Protein AF-0000000080614659 (afdb_homodimer)

pLDDT: mean 86.21, std 17.47, range [29.34, 98.06]

Foldseek 3Di:
DQVCPVFFKAWAQDQFKIFIDGPPDPDGPDMFGQKAWPVLDGGPVRVVCCVVTPIDRQADPNRGNDVVSVVSVLVVRCVVSVHDSVRPHDHDHPPD/DQVCPVFFKAWAQDQFKIFIDGPPDPDGPDMFGQKAWPVLDGGPVRVVCCVVTPIDRQADPNRGNDVVSVVSVLVVRCVVSVHDSVRPHHHDHPPD

Secondary structure (DSSP, 8-state):
--S--SPPEEEEE-SSEEEEEETT-SS-SEEEES-EETTS-BHHHHHHTTTTS-EE--EETTEE--HHHHHHHHHHHHHHTT--TTS--EE-----/--S--SPPEEEEE-SSEEEEEETT-SS-SEEEES-EETTS-BHHHHHHTTTTS-EE--EETTEE--HHHHHHHHHHHHHHTT--TTS--EE-----

Structure (mmCIF, N/CA/C/O backbone):
data_AF-0000000080614659-model_v1
#
loop_
_entity.id
_entity.type
_entity.pdbx_description
1 polymer Actin
#
loop_
_atom_site.group_PDB
_atom_site.id
_atom_site.type_symbol
_atom_site.label_atom_id
_atom_site.label_alt_id
_atom_site.label_comp_id
_atom_site.label_asym_id
_atom_site.label_entity_id
_atom_site.label_seq_id
_atom_site.pdbx_PDB_ins_code
_atom_site.Cartn_x
_atom_site.Cartn_y
_atom_site.Cartn_z
_atom_site.occupancy
_atom_site.B_iso_or_equiv
_atom_site.auth_seq_id
_atom_site.auth_comp_id
_atom_site.a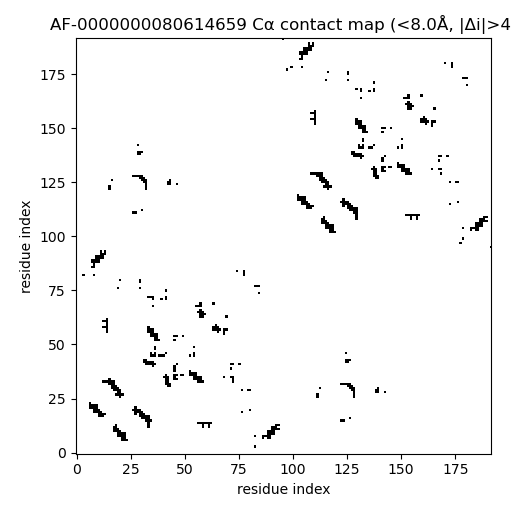uth_asym_id
_atom_site.auth_atom_id
_atom_site.pdbx_PDB_model_num
ATOM 1 N N . MET A 1 1 ? 18.469 -0.367 16.531 1 29.38 1 MET A N 1
ATOM 2 C CA . MET A 1 1 ? 17.578 -0.964 17.516 1 29.38 1 MET A CA 1
ATOM 3 C C . MET A 1 1 ? 16.328 -1.527 16.859 1 29.38 1 MET A C 1
ATOM 5 O O . MET A 1 1 ? 15.578 -0.792 16.203 1 29.38 1 MET A O 1
ATOM 9 N N . SER A 1 2 ? 16.281 -2.721 16.328 1 41.19 2 SER A N 1
ATOM 10 C CA . SER A 1 2 ? 15.336 -3.486 15.516 1 41.19 2 SER A CA 1
ATOM 11 C C . SER A 1 2 ? 13.914 -3.357 16.047 1 41.19 2 SER A C 1
ATOM 13 O O . SER A 1 2 ? 13.656 -3.598 17.219 1 41.19 2 SER A O 1
ATOM 15 N N . THR A 1 3 ? 13.211 -2.383 15.68 1 48.06 3 THR A N 1
ATOM 16 C CA . THR A 1 3 ? 11.883 -2.225 16.266 1 48.06 3 THR A CA 1
ATOM 17 C C . THR A 1 3 ? 11.195 -3.578 16.422 1 48.06 3 THR A C 1
ATOM 19 O O . THR A 1 3 ? 9.984 -3.646 16.625 1 48.06 3 THR A O 1
ATOM 22 N N . ASP A 1 4 ? 11.969 -4.582 16.016 1 51.69 4 ASP A N 1
ATOM 23 C CA . ASP A 1 4 ? 11.516 -5.938 16.312 1 51.69 4 ASP A CA 1
ATOM 24 C C . ASP A 1 4 ? 11.328 -6.125 17.812 1 51.69 4 ASP A C 1
ATOM 26 O O . ASP A 1 4 ? 12.281 -6.449 18.531 1 51.69 4 ASP A O 1
ATOM 30 N N . ASN A 1 5 ? 10.602 -5.328 18.375 1 57.94 5 ASN A N 1
ATOM 31 C CA . ASN A 1 5 ? 10.406 -5.566 19.797 1 57.94 5 ASN A CA 1
ATOM 32 C C . ASN A 1 5 ? 9.953 -7.004 20.078 1 57.94 5 ASN A C 1
ATOM 34 O O . ASN A 1 5 ? 9.383 -7.293 21.125 1 57.94 5 ASN A O 1
ATOM 38 N N . GLY A 1 6 ? 10.25 -7.879 19 1 74.75 6 GLY A N 1
ATOM 39 C CA . GLY A 1 6 ? 9.883 -9.258 19.281 1 74.75 6 GLY A CA 1
ATOM 40 C C . GLY A 1 6 ? 8.453 -9.578 18.891 1 74.75 6 GLY A C 1
ATOM 41 O O . GLY A 1 6 ? 8.016 -10.727 19 1 74.75 6 GLY A O 1
ATOM 42 N N . SER A 1 7 ? 7.695 -8.562 18.469 1 82.88 7 SER A N 1
ATOM 43 C CA . SER A 1 7 ? 6.301 -8.805 18.109 1 82.88 7 SER A CA 1
ATOM 44 C C . SER A 1 7 ? 6.188 -9.562 16.797 1 82.88 7 SER A C 1
ATOM 46 O O . SER A 1 7 ? 6.965 -9.312 15.867 1 82.88 7 SER A O 1
ATOM 48 N N . PRO A 1 8 ? 5.379 -10.578 16.719 1 89.06 8 PRO A N 1
ATOM 49 C CA . PRO A 1 8 ? 5.227 -11.328 15.477 1 89.06 8 PRO A CA 1
ATOM 50 C C . PRO A 1 8 ? 4.723 -10.469 14.32 1 89.06 8 PRO A C 1
ATOM 52 O O . PRO A 1 8 ? 3.986 -9.5 14.539 1 89.06 8 PRO A O 1
ATOM 55 N N . VAL A 1 9 ? 5.18 -10.836 13.141 1 92.06 9 VAL A N 1
ATOM 56 C CA . VAL A 1 9 ? 4.684 -10.195 11.922 1 92.06 9 VAL A CA 1
ATOM 57 C C . VAL A 1 9 ? 3.275 -10.695 11.617 1 92.06 9 VAL A C 1
ATOM 59 O O . VAL A 1 9 ? 3.006 -11.898 11.695 1 92.06 9 VAL A O 1
ATOM 62 N N . VAL A 1 10 ? 2.367 -9.75 11.391 1 93.88 10 VAL A N 1
ATOM 63 C CA . VAL A 1 10 ? 1.002 -10.062 10.984 1 93.88 10 VAL A CA 1
ATOM 64 C C . VAL A 1 10 ? 0.781 -9.633 9.539 1 93.88 10 VAL A C 1
ATOM 66 O O . VAL A 1 10 ? 1.133 -8.516 9.156 1 93.88 10 VAL A O 1
ATOM 69 N N . ILE A 1 11 ? 0.251 -10.609 8.727 1 95 11 ILE A N 1
ATOM 70 C CA . ILE A 1 11 ? 0.015 -10.344 7.312 1 95 11 ILE A CA 1
ATOM 71 C C . ILE A 1 11 ? -1.452 -10.594 6.977 1 95 11 ILE A C 1
ATOM 73 O O . ILE A 1 11 ? -1.97 -11.688 7.215 1 95 11 ILE A O 1
ATOM 77 N N . ASP A 1 12 ? -2.137 -9.516 6.527 1 94.75 12 ASP A N 1
ATOM 78 C CA . ASP A 1 12 ? -3.457 -9.656 5.922 1 94.75 12 ASP A CA 1
ATOM 79 C C . ASP A 1 12 ? -3.352 -9.867 4.414 1 94.75 12 ASP A C 1
ATOM 81 O O . ASP A 1 12 ? -2.971 -8.961 3.68 1 94.75 12 ASP A O 1
ATOM 85 N N . ASN A 1 13 ? -3.729 -11.062 3.984 1 95.94 13 ASN A N 1
ATOM 86 C CA . ASN A 1 13 ? -3.609 -11.445 2.582 1 95.94 13 ASN A CA 1
ATOM 87 C C . ASN A 1 13 ? -4.914 -11.211 1.824 1 95.94 13 ASN A C 1
ATOM 89 O O . ASN A 1 13 ? -5.664 -12.148 1.563 1 95.94 13 ASN A O 1
ATOM 93 N N . GLY A 1 14 ? -5.113 -10.023 1.395 1 95.25 14 GLY A N 1
ATOM 94 C CA . GLY A 1 14 ? -6.312 -9.688 0.64 1 95.25 14 GLY A CA 1
ATOM 95 C C . GLY A 1 14 ? -6.152 -9.906 -0.854 1 95.25 14 GLY A C 1
ATOM 96 O O . GLY A 1 14 ? -5.047 -9.805 -1.387 1 95.25 14 GLY A O 1
ATOM 97 N N . THR A 1 15 ? -7.262 -10.094 -1.466 1 96 15 THR A N 1
ATOM 98 C CA . THR A 1 15 ? -7.266 -10.289 -2.912 1 96 15 THR A CA 1
ATOM 99 C C . THR A 1 15 ? -6.68 -9.07 -3.621 1 96 15 THR A C 1
ATOM 101 O O . THR A 1 15 ? -5.93 -9.211 -4.59 1 96 15 THR A O 1
ATOM 104 N N . SER A 1 16 ? -6.953 -7.848 -3.117 1 95.31 16 SER A N 1
ATOM 105 C CA . SER A 1 16 ? -6.52 -6.637 -3.803 1 95.31 16 SER A CA 1
ATOM 106 C C . SER A 1 16 ? -5.258 -6.062 -3.164 1 95.31 16 SER A C 1
ATOM 108 O O . SER A 1 16 ? -4.422 -5.473 -3.852 1 95.31 16 SER A O 1
ATOM 110 N N . THR A 1 17 ? -5.184 -6.238 -1.827 1 96.31 17 THR A N 1
ATOM 111 C CA . THR A 1 17 ? -4.109 -5.555 -1.11 1 96.31 17 THR A CA 1
ATOM 112 C C . THR A 1 17 ? -3.518 -6.461 -0.034 1 96.31 17 THR A C 1
ATOM 114 O O . THR A 1 17 ? -4.234 -7.25 0.582 1 96.31 17 THR A O 1
ATOM 117 N N . ILE A 1 18 ? -2.252 -6.289 0.119 1 96.81 18 ILE A N 1
ATOM 118 C CA . ILE A 1 18 ? -1.54 -6.875 1.249 1 96.81 18 ILE A CA 1
ATOM 119 C C . ILE A 1 18 ? -1.289 -5.809 2.311 1 96.81 18 ILE A C 1
ATOM 121 O O . ILE A 1 18 ? -0.879 -4.688 1.991 1 96.81 18 ILE A O 1
ATOM 125 N N . LYS A 1 19 ? -1.648 -6.102 3.535 1 96.25 19 LYS A N 1
ATOM 126 C CA . LYS A 1 19 ? -1.278 -5.285 4.691 1 96.25 19 LYS A CA 1
ATOM 127 C C . LYS A 1 19 ? -0.407 -6.074 5.664 1 96.25 19 LYS A C 1
ATOM 129 O O . LYS A 1 19 ? -0.692 -7.238 5.957 1 96.25 19 LYS A O 1
ATOM 134 N N . ALA A 1 20 ? 0.667 -5.406 6.055 1 95.94 20 ALA A N 1
ATOM 135 C CA . ALA A 1 20 ? 1.553 -6.141 6.953 1 95.94 20 ALA A CA 1
ATOM 136 C C . ALA A 1 20 ? 2.188 -5.207 7.98 1 95.94 20 ALA A C 1
ATOM 138 O O . ALA A 1 20 ? 2.381 -4.02 7.711 1 95.94 20 ALA A O 1
ATOM 139 N N . GLY A 1 21 ? 2.463 -5.766 9.117 1 94.31 21 GLY A N 1
ATOM 140 C CA . GLY A 1 21 ? 3.131 -5.086 10.219 1 94.31 21 GLY A CA 1
ATOM 141 C C . GLY A 1 21 ? 3.371 -5.984 11.422 1 94.31 21 GLY A C 1
ATOM 142 O O . GLY A 1 21 ? 3.428 -7.207 11.281 1 94.31 21 GLY A O 1
ATOM 143 N N . PHE A 1 22 ? 3.615 -5.332 12.484 1 89.88 22 PHE A N 1
ATOM 144 C CA . PHE A 1 22 ? 3.861 -6.074 13.711 1 89.88 22 PHE A CA 1
ATOM 145 C C . PHE A 1 22 ? 2.627 -6.066 14.609 1 89.88 22 PHE A C 1
ATOM 147 O O . PHE A 1 22 ? 1.92 -5.059 14.688 1 89.88 22 PHE A O 1
ATOM 154 N N . ALA A 1 23 ? 2.428 -7.156 15.305 1 88.81 23 ALA A N 1
ATOM 155 C CA . ALA A 1 23 ? 1.3 -7.262 16.219 1 88.81 23 ALA A CA 1
ATOM 156 C C . ALA A 1 23 ? 1.32 -6.129 17.25 1 88.81 23 ALA A C 1
ATOM 158 O O . ALA A 1 23 ? 2.383 -5.762 17.75 1 88.81 23 ALA A O 1
ATOM 159 N N . GLY A 1 24 ? 0.136 -5.559 17.516 1 85.88 24 GLY A N 1
ATOM 160 C CA . GLY A 1 24 ? 0.035 -4.52 18.516 1 85.88 24 GLY A CA 1
ATOM 161 C C . GLY A 1 24 ? 0.009 -3.121 17.938 1 85.88 24 GLY A C 1
ATOM 162 O O . GLY A 1 24 ? -0.25 -2.148 18.656 1 85.88 24 GLY A O 1
ATOM 163 N N . ASN A 1 25 ? 0.344 -3.008 16.625 1 82.5 25 ASN A N 1
ATOM 164 C CA . ASN A 1 25 ? 0.294 -1.719 15.945 1 82.5 25 ASN A CA 1
ATOM 165 C C . ASN A 1 25 ? -0.998 -1.553 15.156 1 82.5 25 ASN A C 1
ATOM 167 O O . ASN A 1 25 ? -1.433 -2.48 14.469 1 82.5 25 ASN A O 1
ATOM 171 N N . ASP A 1 26 ? -1.589 -0.401 15.297 1 79.62 26 ASP A N 1
ATOM 172 C CA . ASP A 1 26 ? -2.885 -0.162 14.672 1 79.62 26 ASP A CA 1
ATOM 173 C C . ASP A 1 26 ? -2.725 0.206 13.195 1 79.62 26 ASP A C 1
ATOM 175 O O . ASP A 1 26 ? -3.658 0.05 12.406 1 79.62 26 ASP A O 1
ATOM 179 N N . PHE A 1 27 ? -1.593 0.689 12.859 1 87.5 27 PHE A N 1
ATOM 180 C CA . PHE A 1 27 ? -1.374 1.134 11.484 1 87.5 27 PHE A CA 1
ATOM 181 C C . PHE A 1 27 ? -0.35 0.247 10.781 1 87.5 27 PHE A C 1
ATOM 183 O O . PHE A 1 27 ? 0.804 0.166 11.211 1 87.5 27 PHE A O 1
ATOM 190 N N . PRO A 1 28 ? -0.833 -0.381 9.742 1 93.25 28 PRO A N 1
ATOM 191 C CA . PRO A 1 28 ? 0.156 -1.183 9.016 1 93.25 28 PRO A CA 1
ATOM 192 C C . PRO A 1 28 ? 1.188 -0.326 8.289 1 93.25 28 PRO A C 1
ATOM 194 O O . PRO A 1 28 ? 0.828 0.48 7.422 1 93.25 28 PRO A O 1
ATOM 197 N N . PRO A 1 29 ? 2.479 -0.517 8.586 1 94.88 29 PRO A N 1
ATOM 198 C CA . PRO A 1 29 ? 3.502 0.289 7.918 1 94.88 29 PRO A CA 1
ATOM 199 C C . PRO A 1 29 ? 3.727 -0.13 6.465 1 94.88 29 PRO A C 1
ATOM 201 O O . PRO A 1 29 ? 4.316 0.622 5.688 1 94.88 29 PRO A O 1
ATOM 204 N N . LEU A 1 30 ? 3.312 -1.32 6.141 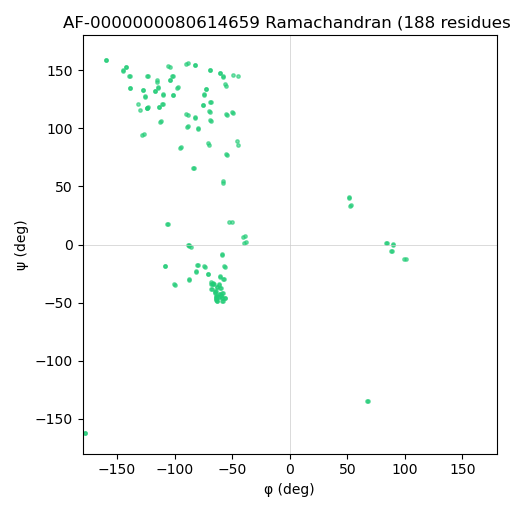1 96.56 30 LEU A N 1
ATOM 205 C CA . LEU A 1 30 ? 3.512 -1.824 4.785 1 96.56 30 LEU A CA 1
ATOM 206 C C . LEU A 1 30 ? 2.186 -2.246 4.16 1 96.56 30 LEU A C 1
ATOM 208 O O . LEU A 1 30 ? 1.515 -3.146 4.668 1 96.56 30 LEU A O 1
ATOM 212 N N . VAL A 1 31 ? 1.788 -1.611 3.113 1 97.88 31 VAL A N 1
ATOM 213 C CA . VAL A 1 31 ? 0.596 -1.917 2.332 1 97.88 31 VAL A CA 1
ATOM 214 C C . VAL A 1 31 ? 0.909 -1.797 0.842 1 97.88 31 VAL A C 1
ATOM 216 O O . VAL A 1 31 ? 1.604 -0.868 0.421 1 97.88 31 VAL A O 1
ATOM 219 N N . PHE A 1 32 ? 0.491 -2.74 0.083 1 98 32 PHE A N 1
ATOM 220 C CA . PHE A 1 32 ? 0.73 -2.686 -1.354 1 98 32 PHE A CA 1
ATOM 221 C C . PHE A 1 32 ? -0.237 -3.6 -2.1 1 98 32 PHE A C 1
ATOM 223 O O . PHE A 1 32 ? -0.84 -4.492 -1.501 1 98 32 PHE A O 1
ATOM 230 N N . PRO A 1 33 ? -0.477 -3.373 -3.398 1 97.69 33 PRO A 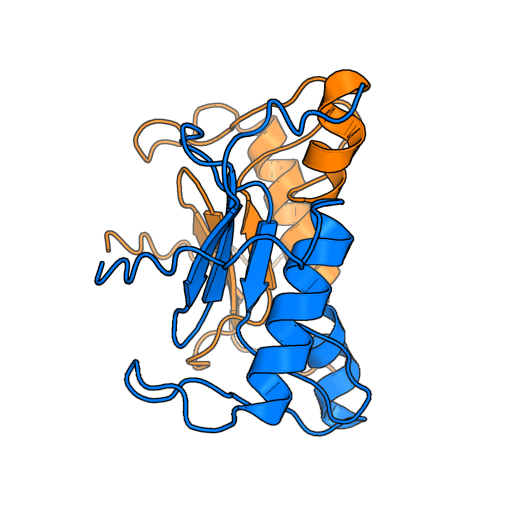N 1
ATOM 231 C CA . PRO A 1 33 ? -1.339 -4.262 -4.184 1 97.69 33 PRO A CA 1
ATOM 232 C C . PRO A 1 33 ? -0.85 -5.707 -4.184 1 97.69 33 PRO A C 1
ATOM 234 O O . PRO A 1 33 ? 0.357 -5.957 -4.258 1 97.69 33 PRO A O 1
ATOM 237 N N . SER A 1 34 ? -1.804 -6.645 -4.18 1 97.44 34 SER A N 1
ATOM 238 C CA . SER A 1 34 ? -1.499 -8.07 -4.113 1 97.44 34 SER A CA 1
ATOM 239 C C . SER A 1 34 ? -1.175 -8.633 -5.492 1 97.44 34 SER A C 1
ATOM 241 O O . SER A 1 34 ? -1.953 -9.406 -6.051 1 97.44 34 SER A O 1
ATOM 243 N N . ASN A 1 35 ? -0.083 -8.203 -6.074 1 97.56 35 ASN A N 1
ATOM 244 C CA . ASN A 1 35 ? 0.325 -8.695 -7.387 1 97.56 35 ASN A CA 1
ATOM 245 C C . ASN A 1 35 ? 1.84 -8.859 -7.48 1 97.56 35 ASN A C 1
ATOM 247 O O . ASN A 1 35 ? 2.58 -8.273 -6.688 1 97.56 35 ASN A O 1
ATOM 251 N N . VAL A 1 36 ? 2.172 -9.766 -8.344 1 98.06 36 VAL A N 1
ATOM 252 C CA . VAL A 1 36 ? 3.58 -10.047 -8.602 1 98.06 36 VAL A CA 1
ATOM 253 C C . VAL A 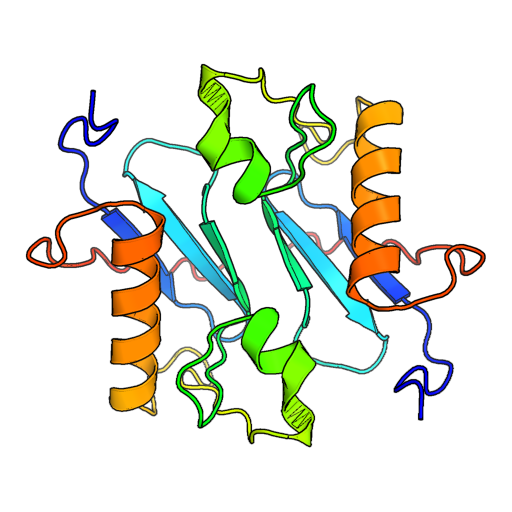1 36 ? 3.857 -9.977 -10.102 1 98.06 36 VAL A C 1
ATOM 255 O O . VAL A 1 36 ? 3.082 -10.5 -10.906 1 98.06 36 VAL A O 1
ATOM 258 N N . GLY A 1 37 ? 4.949 -9.266 -10.438 1 97.19 37 GLY A N 1
ATOM 259 C CA . GLY A 1 37 ? 5.426 -9.312 -11.812 1 97.19 37 GLY A CA 1
ATOM 260 C C . GLY A 1 37 ? 6.281 -10.531 -12.102 1 97.19 37 GLY A C 1
ATOM 261 O O . GLY A 1 37 ? 6.914 -11.078 -11.203 1 97.19 37 GLY A O 1
ATOM 262 N N . GLU A 1 38 ? 6.297 -10.914 -13.367 1 95 38 GLU A N 1
ATOM 263 C CA . GLU A 1 38 ? 7.102 -12.062 -13.789 1 95 38 GLU A CA 1
ATOM 264 C C . GLU A 1 38 ? 8.57 -11.875 -13.414 1 95 38 GLU A C 1
ATOM 266 O O . GLU A 1 38 ? 9.32 -12.844 -13.305 1 95 38 GLU A O 1
ATOM 271 N N . SER A 1 39 ? 9 -10.633 -13.156 1 93.19 39 SER A N 1
ATOM 272 C CA . SER A 1 39 ? 10.367 -10.305 -12.773 1 93.19 39 SER A CA 1
ATOM 273 C C . SER A 1 39 ? 10.57 -10.453 -11.273 1 93.19 39 SER A C 1
ATOM 275 O O . SER A 1 39 ? 11.695 -10.328 -10.781 1 93.19 39 SER A O 1
ATOM 277 N N . GLY A 1 40 ? 9.531 -10.781 -10.609 1 96.44 40 GLY A N 1
ATOM 278 C CA . GLY A 1 40 ? 9.625 -10.883 -9.156 1 96.44 40 GLY A CA 1
ATOM 279 C C . GLY A 1 40 ? 9.32 -9.578 -8.445 1 96.44 40 GLY A C 1
ATOM 280 O O . GLY A 1 40 ? 9.391 -9.508 -7.219 1 96.44 40 GLY A O 1
ATOM 281 N N . LEU A 1 41 ? 9.031 -8.57 -9.195 1 96.81 41 LEU A N 1
ATOM 282 C CA . LEU A 1 41 ? 8.625 -7.305 -8.594 1 96.81 41 LEU A CA 1
ATOM 283 C C . LEU A 1 41 ? 7.246 -7.434 -7.941 1 96.81 41 LEU A C 1
ATOM 285 O O . LEU A 1 41 ? 6.422 -8.242 -8.375 1 96.81 41 LEU A O 1
ATOM 289 N N . VAL A 1 42 ? 7.039 -6.664 -6.91 1 97.94 42 VAL A N 1
ATOM 290 C CA . VAL A 1 42 ? 5.809 -6.793 -6.137 1 97.94 42 VAL A CA 1
ATOM 291 C C . VAL A 1 42 ? 5.078 -5.453 -6.09 1 97.94 42 VAL A C 1
ATOM 293 O O . VAL A 1 42 ? 5.711 -4.395 -6.082 1 97.94 42 VAL A O 1
ATOM 296 N N . GLY A 1 43 ? 3.699 -5.512 -6.102 1 96.81 43 GLY A N 1
ATOM 297 C CA . GLY A 1 43 ? 2.883 -4.34 -5.816 1 96.81 43 GLY A CA 1
ATOM 298 C C . GLY A 1 43 ? 2.986 -3.268 -6.887 1 96.81 43 GLY A C 1
ATOM 299 O O . GLY A 1 43 ? 2.891 -3.561 -8.078 1 96.81 43 GLY A O 1
ATOM 300 N N . SER A 1 44 ? 3.141 -2.014 -6.461 1 95.38 44 SER A N 1
ATOM 301 C CA . SER A 1 44 ? 3.105 -0.867 -7.363 1 95.38 44 SER A CA 1
ATOM 302 C C . SER A 1 44 ? 4.285 -0.887 -8.328 1 95.38 44 SER A C 1
ATOM 304 O O . SER A 1 44 ? 4.168 -0.441 -9.469 1 95.38 44 SER A O 1
ATOM 306 N N . LYS A 1 45 ? 5.402 -1.374 -7.863 1 94.12 45 LYS A N 1
ATOM 307 C CA . LYS A 1 45 ? 6.57 -1.487 -8.727 1 94.12 45 LYS A CA 1
ATOM 308 C C . LYS A 1 45 ? 6.312 -2.459 -9.875 1 94.12 45 LYS A C 1
ATOM 310 O O . LYS A 1 45 ? 6.668 -2.18 -11.023 1 94.12 45 LYS A O 1
ATOM 315 N N . ALA A 1 46 ? 5.711 -3.57 -9.539 1 95.75 46 ALA A N 1
ATOM 316 C CA . ALA A 1 46 ? 5.344 -4.535 -10.57 1 95.75 46 ALA A CA 1
ATOM 317 C C . ALA A 1 46 ? 4.355 -3.934 -11.57 1 95.75 46 ALA A C 1
ATOM 319 O O . ALA A 1 46 ? 4.52 -4.078 -12.781 1 95.75 46 ALA A O 1
ATOM 320 N N . PHE A 1 47 ? 3.381 -3.258 -11.031 1 91.19 47 PHE A N 1
ATOM 321 C CA . PHE A 1 47 ? 2.344 -2.65 -11.859 1 91.19 47 PHE A CA 1
ATOM 322 C C . PHE A 1 47 ? 2.951 -1.656 -12.844 1 91.19 47 PHE A C 1
ATOM 324 O O . PHE A 1 47 ? 2.539 -1.593 -14 1 91.19 47 PHE A O 1
ATOM 331 N N . LYS A 1 48 ? 3.846 -0.866 -12.352 1 90.81 48 LYS A N 1
ATOM 332 C CA . LYS A 1 48 ? 4.484 0.142 -13.195 1 90.81 48 LYS A CA 1
ATOM 333 C C . LYS A 1 48 ? 5.16 -0.5 -14.406 1 90.81 48 LYS A C 1
ATOM 335 O O . LYS A 1 48 ? 5.25 0.111 -15.469 1 90.81 48 LYS A O 1
ATOM 340 N N . LYS A 1 49 ? 5.578 -1.673 -14.242 1 93.44 49 LYS A N 1
ATOM 341 C CA . LYS A 1 49 ? 6.277 -2.379 -15.312 1 93.44 49 LYS A CA 1
ATOM 342 C C . LYS A 1 49 ? 5.391 -3.455 -15.93 1 93.44 49 LYS A C 1
ATOM 344 O O . LYS A 1 49 ? 5.883 -4.363 -16.609 1 93.44 49 LYS A O 1
ATOM 349 N N . ARG A 1 50 ? 4.133 -3.307 -15.68 1 90.06 50 ARG A N 1
ATOM 350 C CA . ARG A 1 50 ? 3.209 -4.398 -15.977 1 90.06 50 ARG A CA 1
ATOM 351 C C . ARG A 1 50 ? 3.199 -4.719 -17.469 1 90.06 50 ARG A C 1
ATOM 353 O O . ARG A 1 50 ? 2.982 -5.867 -17.859 1 90.06 50 ARG A O 1
ATOM 360 N N . PHE A 1 51 ? 3.355 -3.762 -18.281 1 90.88 51 PHE A N 1
ATOM 361 C CA . PHE A 1 51 ? 3.32 -3.99 -19.719 1 90.88 51 PHE A CA 1
ATOM 362 C C . PHE A 1 51 ? 4.566 -4.734 -20.188 1 90.88 51 PHE A C 1
ATOM 364 O O . PHE A 1 51 ? 4.566 -5.355 -21.25 1 90.88 51 PHE A O 1
ATOM 371 N N . GLN A 1 52 ? 5.566 -4.492 -19.328 1 94.44 52 GLN A N 1
ATOM 372 C CA . GLN A 1 52 ? 6.816 -5.168 -19.672 1 94.44 52 GLN A CA 1
ATOM 373 C C . GLN A 1 52 ? 6.855 -6.574 -19.078 1 94.44 52 GLN A C 1
ATOM 375 O O . GLN A 1 52 ? 7.484 -7.473 -19.641 1 94.44 52 GLN A O 1
ATOM 380 N N . VAL A 1 53 ? 6.164 -6.562 -18.016 1 86.56 53 VAL A N 1
ATOM 381 C CA . VAL A 1 53 ? 6.172 -7.824 -17.281 1 86.56 53 VAL A CA 1
ATOM 382 C C . VAL A 1 53 ? 4.742 -8.219 -16.906 1 86.56 53 VAL A C 1
ATOM 384 O O . VAL A 1 53 ? 3.916 -7.355 -16.594 1 86.56 53 VAL A O 1
ATOM 387 N N . GLY A 1 54 ? 4.289 -9.32 -17.328 1 92.94 54 GLY A N 1
ATOM 388 C CA . GLY A 1 54 ? 2.99 -9.836 -16.938 1 92.94 54 GLY A CA 1
ATOM 389 C C . GLY A 1 54 ? 2.771 -9.812 -15.43 1 92.94 54 GLY A C 1
ATOM 390 O O . GLY A 1 54 ? 3.732 -9.812 -14.664 1 92.94 54 GLY A O 1
ATOM 391 N N . LEU A 1 55 ? 1.494 -9.57 -15.055 1 94.94 55 LEU A N 1
ATOM 392 C CA . LEU A 1 55 ? 1.16 -9.594 -13.633 1 94.94 55 LEU A CA 1
ATOM 393 C C . LEU A 1 55 ? 0.429 -10.883 -13.273 1 94.94 55 LEU A C 1
ATOM 395 O O . LEU A 1 55 ? -0.402 -11.375 -14.039 1 94.94 55 LEU A O 1
ATOM 399 N N . THR A 1 56 ? 0.792 -11.344 -12.102 1 96.38 56 THR A N 1
ATOM 400 C CA . THR A 1 56 ? 0.052 -12.445 -11.5 1 96.38 56 THR A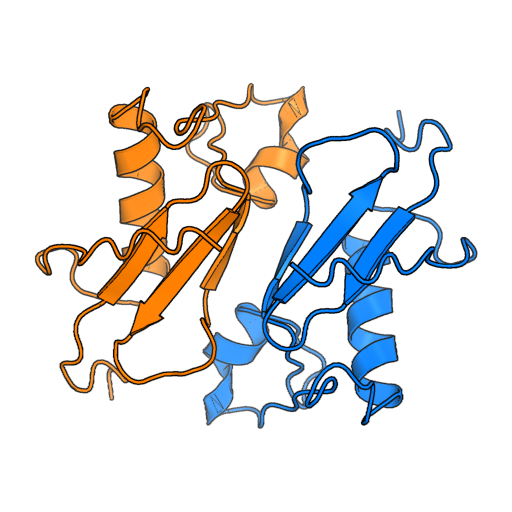 CA 1
ATOM 401 C C . THR A 1 56 ? -0.638 -11.992 -10.211 1 96.38 56 THR A C 1
ATOM 403 O O . THR A 1 56 ? -0.071 -11.219 -9.438 1 96.38 56 THR A O 1
ATOM 406 N N . HIS A 1 57 ? -1.855 -12.445 -9.984 1 96.88 57 HIS A N 1
ATOM 407 C CA . HIS A 1 57 ? -2.621 -12.242 -8.758 1 96.88 57 HIS A CA 1
ATOM 408 C C . HIS A 1 57 ? -2.797 -13.555 -8 1 96.88 57 HIS A C 1
ATOM 410 O O . HIS A 1 57 ? -3.621 -14.391 -8.375 1 96.88 57 HIS A O 1
ATOM 416 N N . PRO A 1 58 ? -2.094 -13.656 -6.969 1 97.5 58 PRO A N 1
ATOM 417 C CA . PRO A 1 58 ? -2.006 -14.984 -6.359 1 97.5 58 PRO A CA 1
ATOM 418 C C . PRO A 1 58 ? -3.221 -15.32 -5.5 1 97.5 58 PRO A C 1
ATOM 420 O O . PRO A 1 58 ? -3.391 -16.469 -5.09 1 97.5 58 PRO A O 1
ATOM 423 N N . ILE A 1 59 ? -4.035 -14.352 -5.074 1 96.75 59 ILE A N 1
ATOM 424 C CA . ILE A 1 59 ? -5.227 -14.555 -4.258 1 96.75 59 ILE A CA 1
ATOM 425 C C . ILE A 1 59 ? -6.477 -14.266 -5.086 1 96.75 59 ILE A C 1
ATOM 427 O O . ILE A 1 59 ? -6.605 -13.188 -5.672 1 96.75 59 ILE A O 1
ATOM 431 N N . LYS A 1 60 ? -7.281 -15.141 -5.23 1 95 60 LYS A N 1
ATOM 432 C CA . LYS A 1 60 ? -8.555 -15.023 -5.938 1 95 60 LYS A CA 1
ATOM 433 C C . LYS A 1 60 ? -9.719 -15.461 -5.059 1 95 60 LYS A C 1
ATOM 435 O O . LYS A 1 60 ? -9.68 -16.547 -4.465 1 95 60 LYS A O 1
ATOM 440 N N . ASN A 1 61 ? -10.656 -14.578 -4.988 1 93.88 61 ASN A N 1
ATOM 441 C CA . ASN A 1 61 ? -11.836 -14.859 -4.168 1 93.88 61 ASN A CA 1
ATOM 442 C C . ASN A 1 61 ? -11.445 -15.25 -2.746 1 93.88 61 ASN A C 1
ATOM 444 O O . ASN A 1 61 ? -11.984 -16.203 -2.186 1 93.88 61 ASN A O 1
ATOM 448 N N . GLY A 1 62 ? -10.352 -14.641 -2.258 1 92.88 62 GLY A N 1
ATOM 449 C CA . GLY A 1 62 ? -9.914 -14.836 -0.882 1 92.88 62 GLY A CA 1
ATOM 450 C C . GLY A 1 62 ? -9.078 -16.078 -0.69 1 92.88 62 GLY A C 1
ATOM 451 O O . GLY A 1 62 ? -8.672 -16.406 0.431 1 92.88 62 GLY A O 1
ATOM 452 N N . ILE A 1 63 ? -8.828 -16.797 -1.771 1 94.94 63 ILE A N 1
ATOM 453 C CA . ILE A 1 63 ? -8.078 -18.047 -1.675 1 94.94 63 ILE A CA 1
ATOM 454 C C . ILE A 1 63 ? -6.75 -17.906 -2.408 1 94.94 63 ILE A C 1
ATOM 456 O O . ILE A 1 63 ? -6.699 -17.375 -3.523 1 94.94 63 ILE A O 1
ATOM 460 N N . ILE A 1 64 ? -5.633 -18.406 -1.729 1 95.88 64 ILE A N 1
ATOM 461 C CA . ILE A 1 64 ? -4.324 -18.406 -2.373 1 95.88 64 ILE A CA 1
ATOM 462 C C . ILE A 1 64 ? -4.305 -19.438 -3.494 1 95.88 64 ILE A C 1
ATOM 464 O O . ILE A 1 64 ? -4.422 -20.641 -3.242 1 95.88 64 ILE A O 1
ATOM 468 N N . SER A 1 65 ? -4.164 -19 -4.723 1 96.88 65 SER A N 1
ATOM 469 C CA . SER A 1 65 ? -4.215 -19.906 -5.863 1 96.88 65 SER A CA 1
ATOM 470 C C . SER A 1 65 ? -2.834 -20.094 -6.48 1 96.88 65 SER A C 1
ATOM 472 O O . SER A 1 65 ? -2.623 -21.016 -7.273 1 96.88 65 SER A O 1
ATOM 474 N N . ASP A 1 66 ? -1.829 -19.234 -6.246 1 97.19 66 ASP A N 1
ATOM 475 C CA . ASP A 1 66 ? -0.457 -19.312 -6.738 1 97.19 66 ASP A CA 1
ATOM 476 C C . ASP A 1 66 ? 0.544 -19.188 -5.594 1 97.19 66 ASP A C 1
ATOM 478 O O . ASP A 1 66 ? 0.962 -18.094 -5.238 1 97.19 66 ASP A O 1
ATOM 482 N N . TRP A 1 67 ? 0.967 -20.266 -5.09 1 96.94 67 TRP A N 1
ATOM 483 C CA . TRP A 1 67 ? 1.815 -20.328 -3.906 1 96.94 67 TRP A CA 1
ATOM 484 C C . TRP A 1 67 ? 3.197 -19.766 -4.191 1 96.94 67 TRP A C 1
ATOM 486 O O . TRP A 1 67 ? 3.824 -19.156 -3.312 1 96.94 67 TRP A O 1
ATOM 496 N N . ASN A 1 68 ? 3.666 -19.938 -5.445 1 96.69 68 ASN A N 1
ATOM 497 C CA . ASN A 1 68 ? 4.961 -19.375 -5.793 1 96.69 68 ASN A CA 1
ATOM 498 C C . ASN A 1 68 ? 4.945 -17.844 -5.695 1 96.69 68 ASN A C 1
ATOM 500 O O . ASN A 1 68 ? 5.848 -17.25 -5.105 1 96.69 68 ASN A O 1
ATOM 504 N N . SER A 1 69 ? 3.941 -17.281 -6.281 1 97.62 69 SER A N 1
ATOM 505 C CA . SER A 1 69 ? 3.807 -15.836 -6.211 1 97.62 69 SER A CA 1
ATOM 506 C C . SER A 1 69 ? 3.611 -15.367 -4.77 1 97.62 69 SER A C 1
ATOM 508 O O . SER A 1 69 ? 4.109 -14.305 -4.383 1 97.62 69 SER A O 1
ATOM 510 N N . MET A 1 70 ? 2.877 -16.156 -3.984 1 97.19 70 MET A N 1
ATOM 511 C CA . MET A 1 70 ? 2.689 -15.789 -2.584 1 97.19 70 MET A CA 1
ATOM 512 C C . MET A 1 70 ? 4.016 -15.82 -1.831 1 97.19 70 MET A C 1
ATOM 514 O O . MET A 1 70 ? 4.258 -14.977 -0.962 1 97.19 70 MET A O 1
ATOM 518 N N . GLU A 1 71 ? 4.824 -16.797 -2.123 1 96.38 71 GLU A N 1
ATOM 519 C CA . GLU A 1 71 ? 6.145 -16.859 -1.497 1 96.38 71 GLU A CA 1
ATOM 520 C C . GLU A 1 71 ? 6.945 -15.586 -1.792 1 96.38 71 GLU A C 1
ATOM 522 O O . GLU A 1 71 ? 7.609 -15.047 -0.905 1 96.38 71 GLU A O 1
ATOM 527 N N . ILE A 1 72 ? 6.902 -15.078 -2.996 1 97.25 72 ILE A N 1
ATOM 528 C CA . ILE A 1 72 ? 7.578 -13.844 -3.387 1 97.25 72 ILE A CA 1
ATOM 529 C C . ILE A 1 72 ? 7.027 -12.672 -2.574 1 97.25 72 ILE A C 1
ATOM 531 O O . ILE A 1 72 ? 7.789 -11.852 -2.066 1 97.25 72 ILE A O 1
ATOM 535 N N . ILE A 1 73 ? 5.723 -12.609 -2.393 1 97.38 73 ILE A N 1
ATOM 536 C CA . ILE A 1 73 ? 5.078 -11.547 -1.627 1 97.38 73 ILE A CA 1
ATOM 537 C C . ILE A 1 73 ? 5.52 -11.617 -0.167 1 97.38 73 ILE A C 1
ATOM 539 O O . ILE A 1 73 ? 5.887 -10.602 0.428 1 97.38 73 ILE A O 1
ATOM 543 N N . TRP A 1 74 ? 5.516 -12.844 0.392 1 96.56 74 TRP A N 1
ATOM 544 C CA . TRP A 1 74 ? 5.914 -12.992 1.788 1 96.56 74 TRP A CA 1
ATOM 545 C C . TRP A 1 74 ? 7.383 -12.617 1.975 1 96.56 74 TRP A C 1
ATOM 547 O O . TRP A 1 74 ? 7.742 -11.961 2.953 1 96.56 74 TRP A O 1
ATOM 557 N N . ASP A 1 75 ? 8.227 -13.023 1.081 1 95.81 75 ASP A N 1
ATOM 558 C CA . ASP A 1 75 ? 9.633 -12.625 1.141 1 95.81 75 ASP A CA 1
ATOM 559 C C . ASP A 1 75 ? 9.781 -11.109 1.118 1 95.81 75 ASP A C 1
ATOM 561 O O . ASP A 1 75 ? 10.578 -10.547 1.867 1 95.81 75 ASP A O 1
ATOM 565 N N . HIS A 1 76 ? 9.078 -10.461 0.239 1 96.69 76 HIS A N 1
ATOM 566 C CA . HIS A 1 76 ? 9.078 -9 0.154 1 96.69 76 HIS A CA 1
ATOM 567 C C . HIS A 1 76 ? 8.672 -8.367 1.481 1 96.69 76 HIS A C 1
ATOM 569 O O . HIS A 1 76 ? 9.312 -7.43 1.95 1 96.69 76 HIS A O 1
ATOM 575 N N . VAL A 1 77 ? 7.582 -8.891 2.125 1 96.19 77 VAL A N 1
ATOM 576 C CA . VAL A 1 77 ? 7.09 -8.383 3.4 1 96.19 77 VAL A CA 1
ATOM 577 C C . VAL A 1 77 ? 8.188 -8.477 4.453 1 96.19 77 VAL A C 1
ATOM 579 O O . VAL A 1 77 ? 8.508 -7.488 5.121 1 96.19 77 VAL A O 1
ATOM 582 N N . PHE A 1 78 ? 8.789 -9.594 4.527 1 94.19 78 PHE A N 1
ATOM 583 C CA . PHE A 1 78 ? 9.797 -9.805 5.559 1 94.19 78 PHE A CA 1
ATOM 584 C C . PHE A 1 78 ? 11.023 -8.938 5.301 1 94.19 78 PHE A C 1
ATOM 586 O O . PHE A 1 78 ? 11.625 -8.406 6.238 1 94.19 78 PHE A O 1
ATOM 593 N N . THR A 1 79 ? 11.383 -8.805 4.059 1 93.56 79 THR A N 1
ATOM 594 C CA . THR A 1 79 ? 12.516 -7.961 3.697 1 93.56 79 THR A CA 1
ATOM 595 C C . THR A 1 79 ? 12.234 -6.504 4.047 1 93.56 79 THR A C 1
ATOM 597 O O . THR A 1 79 ? 13.039 -5.859 4.727 1 93.56 79 THR A O 1
ATOM 600 N N . GLU A 1 80 ? 11.086 -6 3.682 1 93.88 80 GLU A N 1
ATOM 601 C CA . GLU A 1 80 ? 10.742 -4.598 3.881 1 93.88 80 GLU A CA 1
ATOM 602 C C . GLU A 1 80 ? 10.594 -4.27 5.363 1 93.88 80 GLU A C 1
ATOM 604 O O . GLU A 1 80 ? 10.914 -3.156 5.793 1 93.88 80 GLU A O 1
ATOM 609 N N . LEU A 1 81 ? 10.109 -5.211 6.148 1 91.75 81 LEU A N 1
ATOM 610 C CA . LEU A 1 81 ? 9.914 -4.992 7.578 1 91.75 81 LEU A CA 1
ATOM 611 C C . LEU A 1 81 ? 11.18 -5.34 8.359 1 91.75 81 LEU A C 1
ATOM 613 O O . LEU A 1 81 ? 11.219 -5.191 9.578 1 91.75 81 LEU A O 1
ATOM 617 N N . ASN A 1 82 ? 12.203 -5.781 7.598 1 90.5 82 ASN A N 1
ATOM 618 C CA . ASN A 1 82 ? 13.445 -6.234 8.227 1 90.5 82 ASN A CA 1
ATOM 619 C C . ASN A 1 82 ? 13.172 -7.262 9.32 1 90.5 82 ASN A C 1
ATOM 621 O O . ASN A 1 82 ? 13.688 -7.137 10.43 1 90.5 82 ASN A O 1
ATOM 625 N N . ALA A 1 83 ? 12.25 -8.141 9.031 1 88.44 83 ALA A N 1
ATOM 626 C CA . ALA A 1 83 ? 11.875 -9.188 9.977 1 88.44 83 ALA A CA 1
ATOM 627 C C . ALA A 1 83 ? 12.438 -10.539 9.547 1 88.44 83 ALA A C 1
ATOM 629 O O . ALA A 1 83 ? 12.75 -10.742 8.367 1 88.44 83 ALA A O 1
ATOM 630 N N . ASP A 1 84 ? 12.633 -11.383 10.508 1 82.12 84 ASP A N 1
ATOM 631 C CA . ASP A 1 84 ? 13.117 -12.727 10.211 1 82.12 84 ASP A CA 1
ATOM 632 C C . ASP A 1 84 ? 12.008 -13.594 9.625 1 82.12 84 ASP A C 1
ATOM 634 O O . ASP A 1 84 ? 10.914 -13.68 10.195 1 82.12 84 ASP A O 1
ATOM 638 N N . SER A 1 85 ? 12.211 -14.039 8.516 1 71.88 85 SER A N 1
ATOM 639 C CA . SER A 1 85 ? 11.234 -14.883 7.824 1 71.88 85 SER A CA 1
ATOM 640 C C . SER A 1 85 ? 10.953 -16.156 8.609 1 71.88 85 SER A C 1
ATOM 642 O O . SER A 1 85 ? 9.906 -16.781 8.43 1 71.88 85 SER A O 1
ATOM 644 N N . LYS A 1 86 ? 11.93 -16.578 9.375 1 65.25 86 LYS A N 1
ATOM 645 C CA . LYS A 1 86 ? 11.703 -17.781 10.164 1 65.25 86 LYS A CA 1
ATOM 646 C C . LYS A 1 86 ? 10.523 -17.625 11.109 1 65.25 86 LYS A C 1
ATOM 648 O O . LYS A 1 86 ? 10.031 -18.594 11.68 1 65.25 86 LYS A O 1
ATOM 653 N N . THR A 1 87 ? 10.094 -16.359 11.117 1 57.12 87 THR A N 1
ATOM 654 C CA . THR A 1 87 ? 8.906 -16.109 11.93 1 57.12 87 THR A CA 1
ATOM 655 C C . THR A 1 87 ? 7.641 -16.469 11.148 1 57.12 87 THR A C 1
ATOM 657 O O . THR A 1 87 ? 7.516 -16.125 9.977 1 57.12 87 THR A O 1
ATOM 660 N N . ILE A 1 88 ? 6.98 -17.516 11.539 1 57.19 88 ILE A N 1
ATOM 661 C CA . ILE A 1 88 ? 5.746 -17.953 10.891 1 57.19 88 ILE A CA 1
ATOM 662 C C . ILE A 1 88 ? 4.789 -16.766 10.758 1 57.19 88 ILE A C 1
ATOM 664 O O . ILE A 1 88 ? 4.461 -16.109 11.75 1 57.19 88 ILE A O 1
ATOM 668 N N . PRO A 1 89 ? 4.496 -16.328 9.5 1 59.41 89 PRO A N 1
ATOM 669 C CA . PRO A 1 89 ? 3.492 -15.281 9.32 1 59.41 89 PRO A CA 1
ATOM 670 C C . PRO A 1 89 ? 2.148 -15.633 9.953 1 59.41 89 PRO A C 1
ATOM 672 O O . PRO A 1 89 ? 1.706 -16.781 9.875 1 59.41 89 PRO A O 1
ATOM 675 N N . SER A 1 90 ? 1.758 -14.93 11 1 62.19 90 SER A N 1
ATOM 676 C CA . SER A 1 90 ? 0.37 -15.047 11.43 1 62.19 90 SER A CA 1
ATOM 677 C C . SER A 1 90 ? -0.581 -14.422 10.414 1 62.19 90 SER A C 1
ATOM 679 O O . SER A 1 90 ? -0.315 -13.336 9.898 1 62.19 90 SER A O 1
ATOM 681 N N . PHE A 1 91 ? -1.284 -15.141 9.672 1 58.81 91 PHE A N 1
ATOM 682 C CA . PHE A 1 91 ? -2.258 -14.68 8.688 1 58.81 91 PHE A CA 1
ATOM 683 C C . PHE A 1 91 ? -3.572 -14.305 9.367 1 58.81 91 PHE A C 1
ATOM 685 O O . PHE A 1 91 ? -4.086 -15.055 10.195 1 58.81 91 PHE A O 1
ATOM 692 N N . SER A 1 92 ? -3.734 -12.953 9.578 1 53 92 SER A N 1
ATOM 693 C CA . SER A 1 92 ? -5.086 -12.586 9.984 1 53 92 SER A CA 1
ATOM 694 C C . SER A 1 92 ? -5.973 -12.305 8.781 1 53 92 SER A C 1
ATOM 696 O O . SER A 1 92 ? -5.555 -11.641 7.832 1 53 92 SER A O 1
ATOM 698 N N . ARG A 1 93 ? -6.801 -13.164 8.367 1 48.28 93 ARG A N 1
ATOM 699 C CA . ARG A 1 93 ? -7.812 -12.898 7.352 1 48.28 93 ARG A CA 1
ATOM 700 C C . ARG A 1 93 ? -8.68 -11.711 7.734 1 48.28 93 ARG A C 1
ATOM 702 O O . ARG A 1 93 ? -9.352 -11.727 8.766 1 48.28 93 ARG A O 1
ATOM 709 N N . SER A 1 94 ? -8.266 -10.461 7.598 1 40.59 94 SER A N 1
ATOM 710 C CA . SER A 1 94 ? -9.312 -9.484 7.883 1 40.59 94 SER A CA 1
ATOM 711 C C . SER A 1 94 ? -10.383 -9.484 6.801 1 40.59 94 SER A C 1
ATOM 713 O O . SER A 1 94 ? -10.086 -9.273 5.621 1 40.59 94 SER A O 1
ATOM 715 N N . LEU A 1 95 ? -11.32 -10.281 6.855 1 37.31 95 LEU A N 1
ATOM 716 C CA . LEU A 1 95 ? -12.586 -10.266 6.125 1 37.31 95 LEU A CA 1
ATOM 717 C C . LEU A 1 95 ? -13.117 -8.844 6 1 37.31 95 LEU A C 1
ATOM 719 O O . LEU A 1 95 ? -14.141 -8.617 5.352 1 37.31 95 LEU A O 1
ATOM 723 N N . HIS A 1 96 ? -12.594 -7.805 6.301 1 31.17 96 HIS A N 1
ATOM 724 C CA . HIS A 1 96 ? -13.484 -6.656 6.184 1 31.17 96 HIS A CA 1
ATOM 725 C C . HIS A 1 96 ? -13.484 -6.098 4.766 1 31.17 96 HIS A C 1
ATOM 727 O O . HIS A 1 96 ? -12.469 -6.16 4.07 1 31.17 96 HIS A O 1
ATOM 733 N N . MET B 1 1 ? 2.295 5.648 -24.359 1 29.34 1 MET B N 1
ATOM 734 C CA . MET B 1 1 ? 0.838 5.68 -24.469 1 29.34 1 MET B CA 1
ATOM 735 C C . MET B 1 1 ? 0.19 5.719 -23.078 1 29.34 1 MET B C 1
ATOM 737 O O . MET B 1 1 ? 0.394 4.812 -22.281 1 29.34 1 MET B O 1
ATOM 741 N N . SER B 1 2 ? 0.002 6.824 -22.422 1 41.56 2 SER B N 1
ATOM 742 C CA . SER B 1 2 ? -0.449 7.164 -21.062 1 41.56 2 SER B CA 1
ATOM 743 C C . SER B 1 2 ? -1.685 6.355 -20.688 1 41.56 2 SER B C 1
ATOM 745 O O . SER B 1 2 ? -2.666 6.32 -21.422 1 41.56 2 SER B O 1
ATOM 747 N N . THR B 1 3 ? -1.535 5.234 -20.141 1 47.94 3 THR B N 1
ATOM 748 C CA . THR B 1 3 ? -2.715 4.438 -19.828 1 47.94 3 THR B CA 1
ATOM 749 C C . THR B 1 3 ? -3.857 5.324 -19.344 1 47.94 3 THR B C 1
ATOM 751 O O . THR B 1 3 ? -4.824 4.836 -18.75 1 47.94 3 THR B O 1
ATOM 754 N N . ASP B 1 4 ? -3.527 6.637 -19.359 1 51.97 4 ASP B N 1
ATOM 755 C CA . ASP B 1 4 ? -4.594 7.605 -19.125 1 51.97 4 ASP B CA 1
ATOM 756 C C . ASP B 1 4 ? -5.715 7.438 -20.156 1 51.97 4 ASP B C 1
ATOM 758 O O . ASP B 1 4 ? -5.66 8.016 -21.234 1 51.97 4 ASP B O 1
ATOM 762 N N . ASN B 1 5 ? -6.172 6.324 -20.281 1 57.94 5 ASN B N 1
ATOM 763 C CA . ASN B 1 5 ? -7.266 6.227 -21.234 1 57.94 5 ASN B CA 1
ATOM 764 C C . ASN B 1 5 ? -8.336 7.277 -20.969 1 57.94 5 ASN B C 1
ATOM 766 O O . ASN B 1 5 ? -9.484 7.125 -21.406 1 57.94 5 ASN B O 1
ATOM 770 N N . GLY B 1 6 ? -7.883 8.352 -20.188 1 74.94 6 GLY B N 1
ATOM 771 C CA . GLY B 1 6 ? -8.883 9.383 -19.969 1 74.94 6 GLY B CA 1
ATOM 772 C C . GLY B 1 6 ? -9.75 9.125 -18.75 1 74.94 6 GLY B C 1
ATOM 773 O O . GLY B 1 6 ? -10.594 9.953 -18.406 1 74.94 6 GLY B O 1
ATOM 774 N N . SER B 1 7 ? -9.586 7.973 -18.109 1 83.31 7 SER B N 1
ATOM 775 C CA . SER B 1 7 ? -10.414 7.656 -16.953 1 83.31 7 SER B CA 1
ATOM 776 C C . SER B 1 7 ? -10.008 8.492 -15.734 1 83.31 7 SER B C 1
ATOM 778 O O . SER B 1 7 ? -8.82 8.734 -15.508 1 83.31 7 SER B O 1
ATOM 780 N N . PRO B 1 8 ? -10.945 9.07 -15.031 1 89.25 8 PRO B N 1
ATOM 781 C CA . PRO B 1 8 ? -10.609 9.875 -13.859 1 89.25 8 PRO B CA 1
ATOM 782 C C . PRO B 1 8 ? -9.891 9.07 -12.773 1 89.25 8 PRO B C 1
ATOM 784 O O . PRO B 1 8 ? -10.125 7.863 -12.641 1 89.25 8 PRO B O 1
ATOM 787 N N . VAL B 1 9 ? -9.016 9.766 -12.07 1 92.25 9 VAL B N 1
ATOM 788 C CA . VAL B 1 9 ? -8.352 9.172 -10.914 1 92.25 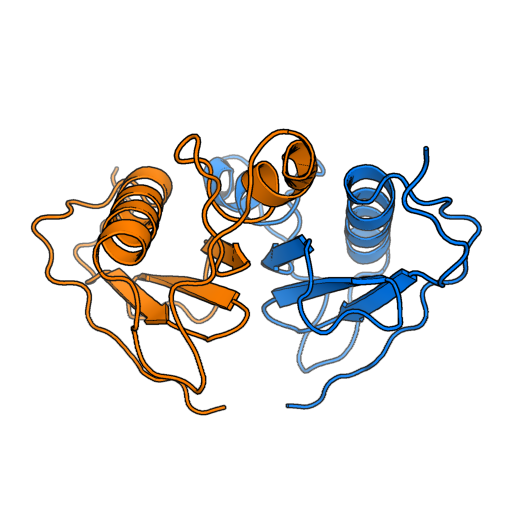9 VAL B CA 1
ATOM 789 C C . VAL B 1 9 ? -9.328 9.086 -9.75 1 92.25 9 VAL B C 1
ATOM 791 O O . VAL B 1 9 ? -10.055 10.039 -9.461 1 92.25 9 VAL B O 1
ATOM 794 N N . VAL B 1 10 ? -9.422 7.895 -9.164 1 94 10 VAL B N 1
ATOM 795 C CA . VAL B 1 10 ? -10.234 7.676 -7.977 1 94 10 VAL B CA 1
ATOM 796 C C . VAL B 1 10 ? -9.328 7.426 -6.77 1 94 10 VAL B C 1
ATOM 798 O O . VAL B 1 10 ? -8.391 6.629 -6.848 1 94 10 VAL B O 1
ATOM 801 N N . ILE B 1 11 ? -9.602 8.188 -5.672 1 95.19 11 ILE B N 1
ATOM 802 C CA . ILE B 1 11 ? -8.797 8.078 -4.461 1 95.19 11 ILE B CA 1
ATOM 803 C C . ILE B 1 11 ? -9.695 7.746 -3.271 1 95.19 11 ILE B C 1
ATOM 805 O O . ILE B 1 11 ? -10.641 8.477 -2.979 1 95.19 11 ILE B O 1
ATOM 809 N N . ASP B 1 12 ? -9.453 6.562 -2.656 1 94.88 12 ASP B N 1
ATOM 810 C CA . ASP B 1 12 ? -10.031 6.23 -1.358 1 94.88 12 ASP B CA 1
ATOM 811 C C . ASP B 1 12 ? -9.133 6.707 -0.218 1 94.88 12 ASP B C 1
ATOM 813 O O . ASP B 1 12 ? -8.047 6.156 -0.005 1 94.88 12 ASP B O 1
ATOM 817 N N . ASN B 1 13 ? -9.617 7.691 0.509 1 96 13 ASN B N 1
ATOM 818 C CA . ASN B 1 13 ? -8.859 8.305 1.59 1 96 13 ASN B CA 1
ATOM 819 C C . ASN B 1 13 ? -9.18 7.668 2.938 1 96 13 ASN B C 1
ATOM 821 O O . ASN B 1 13 ? -9.945 8.234 3.729 1 96 13 ASN B O 1
ATOM 825 N N . GLY B 1 14 ? -8.547 6.602 3.23 1 95.19 14 GLY B N 1
ATOM 826 C CA . GLY B 1 14 ? -8.766 5.922 4.496 1 95.19 14 GLY B CA 1
ATOM 827 C C . GLY B 1 14 ? -7.84 6.402 5.602 1 95.19 14 GLY B C 1
ATOM 828 O O . GLY B 1 14 ? -6.73 6.863 5.332 1 95.19 14 GLY B O 1
ATOM 829 N N . THR B 1 15 ? -8.32 6.207 6.777 1 95.81 15 THR B N 1
ATOM 830 C CA . THR B 1 15 ? -7.523 6.594 7.938 1 95.81 15 THR B CA 1
ATOM 831 C C . THR B 1 15 ? -6.191 5.848 7.957 1 95.81 15 THR B C 1
ATOM 833 O O . THR B 1 15 ? -5.152 6.422 8.281 1 95.81 15 THR B O 1
ATOM 836 N N . SER B 1 16 ? -6.176 4.559 7.551 1 95.19 16 SER B N 1
ATOM 837 C CA . SER B 1 16 ? -4.965 3.748 7.641 1 95.19 16 SER B CA 1
ATOM 838 C C . SER B 1 16 ? -4.258 3.662 6.293 1 95.19 16 SER B C 1
ATOM 840 O O . SER B 1 16 ? -3.027 3.592 6.234 1 95.19 16 SER B O 1
ATOM 842 N N . THR B 1 17 ? -5.086 3.639 5.234 1 96.25 17 THR B N 1
ATOM 843 C CA . THR B 1 17 ? -4.504 3.365 3.924 1 96.25 17 THR B CA 1
ATOM 844 C C . THR B 1 17 ? -5.125 4.262 2.857 1 96.25 17 THR B C 1
ATOM 846 O O . THR B 1 17 ? -6.309 4.598 2.936 1 96.25 17 THR B O 1
ATOM 849 N N . ILE B 1 18 ? -4.281 4.613 1.934 1 96.81 18 ILE B N 1
ATOM 850 C CA . ILE B 1 18 ? -4.723 5.262 0.704 1 96.81 18 ILE B CA 1
ATOM 851 C C . ILE B 1 18 ? -4.75 4.242 -0.435 1 96.81 18 ILE B C 1
ATOM 853 O O . ILE B 1 18 ? -3.816 3.457 -0.596 1 96.81 18 ILE B O 1
ATOM 857 N N . LYS B 1 19 ? -5.859 4.16 -1.134 1 96.31 19 LYS B N 1
ATOM 858 C CA . LYS B 1 19 ? -5.965 3.408 -2.381 1 96.31 19 LYS B CA 1
ATOM 859 C C . LYS B 1 19 ? -6.293 4.328 -3.553 1 96.31 19 LYS B C 1
ATOM 861 O O . LYS B 1 19 ? -7.152 5.203 -3.441 1 96.31 19 LYS B O 1
ATOM 866 N N . ALA B 1 20 ? -5.523 4.117 -4.602 1 96.06 20 ALA B N 1
ATOM 867 C CA . ALA B 1 20 ? -5.773 5.008 -5.734 1 96.06 20 ALA B CA 1
ATOM 868 C C . ALA B 1 20 ? -5.574 4.277 -7.059 1 96.06 20 ALA B C 1
ATOM 870 O O . ALA B 1 20 ? -4.781 3.336 -7.145 1 96.06 20 ALA B O 1
ATOM 871 N N . GLY B 1 21 ? -6.316 4.711 -8.031 1 94.5 21 GLY B N 1
ATOM 872 C CA . GLY B 1 21 ? -6.246 4.211 -9.398 1 94.5 21 GLY B CA 1
ATOM 873 C C . GLY B 1 21 ? -7.188 4.926 -10.344 1 94.5 21 GLY B C 1
ATOM 874 O O . GLY B 1 21 ? -7.578 6.07 -10.094 1 94.5 21 GLY B O 1
ATOM 875 N N . PHE B 1 22 ? -7.391 4.281 -11.406 1 90.06 22 PHE B N 1
ATOM 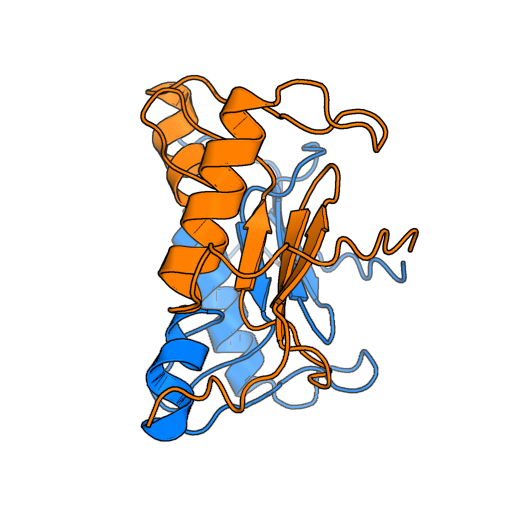876 C CA . PHE B 1 22 ? -8.273 4.859 -12.414 1 90.06 22 PHE B CA 1
ATOM 877 C C . PHE B 1 22 ? -9.648 4.203 -12.359 1 90.06 22 PHE B C 1
ATOM 879 O O . PHE B 1 22 ? -9.758 2.998 -12.141 1 90.06 22 PHE B O 1
ATOM 886 N N . ALA B 1 23 ? -10.68 5 -12.617 1 89.12 23 ALA B N 1
ATOM 887 C CA . ALA B 1 23 ? -12.047 4.48 -12.641 1 89.12 23 ALA B CA 1
ATOM 888 C C . ALA B 1 23 ? -12.172 3.318 -13.617 1 89.12 23 ALA B C 1
ATOM 890 O O . ALA B 1 23 ? -11.609 3.355 -14.711 1 89.12 23 ALA B O 1
ATOM 891 N N . GLY B 1 24 ? -12.875 2.27 -13.188 1 86.31 24 GLY B N 1
ATOM 892 C CA . GLY B 1 24 ? -13.117 1.142 -14.078 1 86.31 24 GLY B CA 1
ATOM 893 C C . GLY B 1 24 ? -12.195 -0.031 -13.82 1 86.31 24 GLY B C 1
ATOM 894 O O . GLY B 1 24 ? -12.391 -1.116 -14.367 1 86.31 24 GLY B O 1
ATOM 895 N N . ASN B 1 25 ? -11.141 0.196 -13.031 1 83.31 25 ASN B N 1
ATOM 896 C CA . ASN B 1 25 ? -10.219 -0.875 -12.664 1 83.31 25 ASN B CA 1
ATOM 897 C C . ASN B 1 25 ? -10.555 -1.461 -11.297 1 83.31 25 ASN B C 1
ATOM 899 O O . ASN B 1 25 ? -10.852 -0.723 -10.359 1 83.31 25 ASN B O 1
ATOM 903 N N . ASP B 1 26 ? -10.531 -2.758 -11.234 1 81.44 26 ASP B N 1
ATOM 904 C CA . ASP B 1 26 ? -10.938 -3.438 -10.008 1 81.44 26 ASP B CA 1
ATOM 905 C C . ASP B 1 26 ? -9.797 -3.461 -8.992 1 81.44 26 ASP B C 1
ATOM 907 O O . ASP B 1 26 ? -10.031 -3.594 -7.793 1 81.44 26 ASP B O 1
ATOM 911 N N . PHE B 1 27 ? -8.609 -3.359 -9.469 1 88.19 27 PHE B N 1
ATOM 912 C CA . PHE B 1 27 ? -7.457 -3.438 -8.578 1 88.19 27 PHE B CA 1
ATOM 913 C C . PHE B 1 27 ? -6.723 -2.105 -8.523 1 88.19 27 PHE B C 1
ATOM 915 O O . PHE B 1 27 ? -6.227 -1.621 -9.547 1 88.19 27 PHE B O 1
ATOM 922 N N . PRO B 1 28 ? -6.688 -1.56 -7.328 1 93.5 28 PRO B N 1
ATOM 923 C CA . PRO B 1 28 ? -5.914 -0.32 -7.246 1 93.5 28 PRO B CA 1
ATOM 924 C C . PRO B 1 28 ? -4.414 -0.549 -7.426 1 93.5 28 PRO B C 1
ATOM 926 O O . PRO B 1 28 ? -3.803 -1.292 -6.652 1 93.5 28 PRO B O 1
ATOM 929 N N . PRO B 1 29 ? -3.801 0.105 -8.398 1 95.06 29 PRO B N 1
ATOM 930 C CA . PRO B 1 29 ? -2.365 -0.097 -8.617 1 95.06 29 PRO B CA 1
ATOM 931 C C . PRO B 1 29 ? -1.508 0.596 -7.559 1 95.06 29 PRO B C 1
ATOM 933 O O . PRO B 1 29 ? -0.32 0.291 -7.422 1 95.06 29 PRO B O 1
ATOM 936 N N . LEU B 1 30 ? -2.08 1.528 -6.875 1 96.62 30 LEU B N 1
ATOM 937 C CA . LEU B 1 30 ? -1.338 2.27 -5.859 1 96.62 30 LEU B CA 1
ATOM 938 C C . LEU B 1 30 ? -2.039 2.189 -4.508 1 96.62 30 LEU B C 1
ATOM 940 O O . LEU B 1 30 ? -3.18 2.641 -4.367 1 96.62 30 LEU B O 1
ATOM 944 N N . VAL B 1 31 ? -1.403 1.618 -3.545 1 97.94 31 VAL B N 1
ATOM 945 C CA . VAL B 1 31 ? -1.867 1.521 -2.164 1 97.94 31 VAL B CA 1
ATOM 946 C C . VAL B 1 31 ? -0.702 1.768 -1.209 1 97.94 31 VAL B C 1
ATOM 948 O O . VAL B 1 31 ? 0.408 1.281 -1.435 1 97.94 31 VAL B O 1
ATOM 951 N N . PHE B 1 32 ? -0.922 2.555 -0.227 1 97.94 32 PHE B N 1
ATOM 952 C CA . PHE B 1 32 ? 0.131 2.822 0.745 1 97.94 32 PHE B CA 1
ATOM 953 C C . PHE B 1 32 ? -0.458 3.354 2.047 1 97.94 32 PHE B C 1
ATOM 955 O O . PHE B 1 32 ? -1.601 3.814 2.074 1 97.94 32 PHE B O 1
ATOM 962 N N . PRO B 1 33 ? 0.255 3.258 3.176 1 97.62 33 PRO B N 1
ATOM 963 C CA . PRO B 1 33 ? -0.226 3.82 4.441 1 97.62 33 PRO B CA 1
ATOM 964 C C . PRO B 1 33 ? -0.493 5.32 4.355 1 97.62 33 PRO B C 1
ATOM 966 O O . PRO B 1 33 ? 0.268 6.051 3.717 1 97.62 33 PRO B O 1
ATOM 969 N N . SER B 1 34 ? -1.531 5.77 5.082 1 97.38 34 SER B N 1
ATOM 970 C CA . SER B 1 34 ? -1.956 7.164 5.055 1 97.38 34 SER B CA 1
ATOM 971 C C . SER B 1 34 ? -1.131 8.008 6.02 1 97.38 34 SER B C 1
ATOM 973 O O . SER B 1 34 ? -1.645 8.484 7.035 1 97.38 34 SER B O 1
ATOM 975 N N . ASN B 1 35 ? 0.143 8.156 5.746 1 97.44 35 ASN B N 1
ATOM 976 C CA . ASN B 1 35 ? 1.008 8.969 6.598 1 97.44 35 ASN B CA 1
ATOM 977 C C . ASN B 1 35 ? 2.029 9.75 5.773 1 97.44 35 ASN B C 1
ATOM 979 O O . ASN B 1 35 ? 2.301 9.398 4.625 1 97.44 35 ASN B O 1
ATOM 983 N N . VAL B 1 36 ? 2.4 10.844 6.375 1 97.94 36 VAL B N 1
ATOM 984 C CA . VAL B 1 36 ? 3.396 11.719 5.762 1 97.94 36 VAL B CA 1
ATOM 985 C C . VAL B 1 36 ? 4.52 12 6.758 1 97.94 36 VAL B C 1
ATOM 987 O O . VAL B 1 36 ? 4.262 12.258 7.934 1 97.94 36 VAL B O 1
ATOM 990 N N . GLY B 1 37 ? 5.754 11.867 6.25 1 97 37 GLY B N 1
ATOM 991 C CA . GLY B 1 37 ? 6.891 12.32 7.039 1 97 37 GLY B CA 1
ATOM 992 C C . GLY B 1 37 ? 7.145 13.812 6.922 1 97 37 GLY B C 1
ATOM 993 O O . GLY B 1 37 ? 6.805 14.422 5.91 1 97 37 GLY B O 1
ATOM 994 N N . GLU B 1 38 ? 7.762 14.367 7.953 1 94.62 38 GLU B N 1
ATOM 995 C CA . GLU B 1 38 ? 8.078 15.789 7.957 1 94.62 38 GLU B CA 1
ATOM 996 C C . GLU B 1 38 ? 8.938 16.172 6.754 1 94.62 38 GLU B C 1
ATOM 998 O O . GLU B 1 38 ? 8.984 17.328 6.355 1 94.62 38 GLU B O 1
ATOM 1003 N N . SER B 1 39 ? 9.578 15.211 6.109 1 92.88 39 SER B N 1
ATOM 1004 C CA . SER B 1 39 ? 10.414 15.43 4.934 1 92.88 39 SER B CA 1
ATOM 1005 C C . SER B 1 39 ? 9.586 15.391 3.652 1 92.88 39 SER B C 1
ATOM 1007 O O . SER B 1 39 ? 10.102 15.656 2.564 1 92.88 39 SER B O 1
ATOM 1009 N N . GLY B 1 40 ? 8.336 15.148 3.814 1 96.25 40 GLY B N 1
ATOM 1010 C CA . GLY B 1 40 ? 7.484 15.047 2.643 1 96.25 40 GLY B CA 1
ATOM 1011 C C . GLY B 1 40 ? 7.398 13.641 2.09 1 96.25 40 GLY B C 1
ATOM 1012 O O . GLY B 1 40 ? 6.758 13.406 1.062 1 96.25 40 GLY B O 1
ATOM 1013 N N . LEU B 1 41 ? 8.055 12.742 2.715 1 96.62 41 LEU B N 1
ATOM 1014 C CA . LEU B 1 41 ? 7.945 11.344 2.314 1 96.62 41 LEU B CA 1
ATOM 1015 C C . LEU B 1 41 ? 6.566 10.789 2.648 1 96.62 41 LEU B C 1
ATOM 1017 O O . LEU B 1 41 ? 5.922 11.25 3.596 1 96.62 41 LEU B O 1
ATOM 1021 N N . VAL B 1 42 ? 6.133 9.852 1.857 1 97.81 42 VAL B N 1
ATOM 1022 C CA . VAL B 1 42 ? 4.77 9.344 2.008 1 97.81 42 VAL B CA 1
ATOM 1023 C C . VAL B 1 42 ? 4.805 7.832 2.223 1 97.81 42 VAL B C 1
ATOM 1025 O O . VAL B 1 42 ? 5.664 7.141 1.677 1 97.81 42 VAL B O 1
ATOM 1028 N N . GLY B 1 43 ? 3.836 7.309 3.076 1 96.75 43 GLY B N 1
ATOM 1029 C CA . GLY B 1 43 ? 3.592 5.879 3.18 1 96.75 43 GLY B CA 1
ATOM 1030 C C . GLY B 1 43 ? 4.75 5.117 3.803 1 96.75 43 GLY B C 1
ATOM 1031 O O . GLY B 1 43 ? 5.277 5.527 4.84 1 96.75 43 GLY B O 1
ATOM 1032 N N . SER B 1 44 ? 5.129 3.984 3.191 1 95.25 44 SER B N 1
ATOM 1033 C CA . SER B 1 44 ? 6.121 3.076 3.756 1 95.25 44 SER B CA 1
ATOM 1034 C C . SER B 1 44 ? 7.5 3.723 3.801 1 95.25 44 SER B C 1
ATOM 1036 O O . SER B 1 44 ? 8.289 3.447 4.703 1 95.25 44 SER B O 1
ATOM 1038 N N . LYS B 1 45 ? 7.785 4.555 2.828 1 93.88 45 LYS B N 1
ATOM 1039 C CA . LYS B 1 45 ? 9.055 5.27 2.816 1 93.88 45 LYS B CA 1
ATOM 1040 C C . LYS B 1 45 ? 9.172 6.211 4.012 1 93.88 45 LYS B C 1
ATOM 1042 O O . LYS B 1 45 ? 10.219 6.281 4.656 1 93.88 45 LYS B O 1
ATOM 1047 N N . ALA B 1 46 ? 8.102 6.914 4.27 1 95.56 46 ALA B N 1
ATOM 1048 C CA . ALA B 1 46 ? 8.07 7.793 5.438 1 95.56 46 ALA B CA 1
ATOM 1049 C C . ALA B 1 46 ? 8.25 6.996 6.727 1 95.56 46 ALA B C 1
ATOM 1051 O O . ALA B 1 46 ? 9.031 7.383 7.602 1 95.56 46 ALA B O 1
ATOM 1052 N N . PHE B 1 47 ? 7.531 5.898 6.801 1 90.81 47 PHE B N 1
ATOM 1053 C CA . PHE B 1 47 ? 7.57 5.059 7.992 1 90.81 47 PHE B CA 1
ATOM 1054 C C . PHE B 1 47 ? 8.984 4.562 8.258 1 90.81 47 PHE B C 1
ATOM 1056 O O . PHE B 1 47 ? 9.43 4.516 9.406 1 90.81 47 PHE B O 1
ATOM 1063 N N . LYS B 1 48 ? 9.617 4.152 7.211 1 90.25 48 LYS B N 1
ATOM 1064 C CA . LYS B 1 48 ? 10.977 3.637 7.344 1 90.25 48 LYS B CA 1
ATOM 1065 C C . LYS B 1 48 ? 11.906 4.676 7.973 1 90.25 48 LYS B C 1
ATOM 1067 O O . LYS B 1 48 ? 12.859 4.328 8.664 1 90.25 48 LYS B O 1
ATOM 1072 N N . LYS B 1 49 ? 11.633 5.883 7.762 1 93.19 49 LYS B N 1
ATOM 1073 C CA . LYS B 1 49 ? 12.461 6.969 8.281 1 93.19 49 LYS B CA 1
ATOM 1074 C C . LYS B 1 49 ? 11.781 7.668 9.453 1 93.19 49 LYS B C 1
ATOM 1076 O O . LYS B 1 49 ? 12.141 8.789 9.805 1 93.19 49 LYS B O 1
ATOM 1081 N N . ARG B 1 50 ? 10.836 6.984 9.992 1 89.69 50 ARG B N 1
ATOM 1082 C CA . ARG B 1 50 ? 9.938 7.633 10.945 1 89.69 50 ARG B CA 1
ATOM 1083 C C . ARG B 1 50 ? 10.695 8.148 12.156 1 89.69 50 ARG B C 1
ATOM 1085 O O . ARG B 1 50 ? 10.312 9.148 12.758 1 89.69 50 ARG B O 1
ATOM 1092 N N . PHE B 1 51 ? 11.688 7.488 12.57 1 90.62 51 PHE B N 1
ATOM 1093 C CA . PHE B 1 51 ? 12.438 7.902 13.75 1 90.62 51 PHE B CA 1
ATOM 1094 C C . PHE B 1 51 ? 13.258 9.156 13.453 1 90.62 51 PHE B C 1
ATOM 1096 O O . PHE B 1 51 ? 13.648 9.875 14.375 1 90.62 51 PHE B O 1
ATOM 1103 N N . GLN B 1 52 ? 13.508 9.227 12.156 1 94.38 52 GLN B N 1
ATOM 1104 C CA . GLN B 1 52 ? 14.281 10.391 11.742 1 94.38 52 GLN B CA 1
ATOM 1105 C C . GLN B 1 52 ? 13.367 11.578 11.445 1 94.38 52 GLN B C 1
ATOM 1107 O O . GLN B 1 52 ? 13.758 12.734 11.625 1 94.38 52 GLN B O 1
ATOM 1112 N N . VAL B 1 53 ? 12.25 11.133 11.016 1 85.44 53 VAL B N 1
ATOM 1113 C CA . VAL B 1 53 ? 11.297 12.148 10.602 1 85.44 53 VAL B CA 1
ATOM 1114 C C . VAL B 1 53 ? 9.938 11.883 11.25 1 85.44 53 VAL B C 1
ATOM 1116 O O . VAL B 1 53 ? 9.539 10.727 11.406 1 85.44 53 VAL B O 1
ATOM 1119 N N . GLY B 1 54 ? 9.469 12.703 12.047 1 92.75 54 GLY B N 1
ATOM 1120 C CA . GLY B 1 54 ? 8.125 12.586 12.602 1 92.75 54 GLY B CA 1
ATOM 1121 C C . GLY B 1 54 ? 7.078 12.242 11.562 1 92.75 54 GLY B C 1
ATOM 1122 O O . GLY B 1 54 ? 7.258 12.508 10.375 1 92.75 54 GLY B O 1
ATOM 1123 N N . LEU B 1 55 ? 6.082 11.445 12.008 1 94.69 55 LEU B N 1
ATOM 1124 C CA . LEU B 1 55 ? 4.984 11.109 11.109 1 94.69 55 LEU B CA 1
ATOM 1125 C C . LEU B 1 55 ? 3.734 11.914 11.453 1 94.69 55 LEU B C 1
ATOM 1127 O O . LEU B 1 55 ? 3.436 12.125 12.633 1 94.69 55 LEU B O 1
ATOM 1131 N N . THR B 1 56 ? 3.088 12.289 10.383 1 96.19 56 THR B N 1
ATOM 1132 C CA . THR B 1 56 ? 1.761 12.875 10.523 1 96.19 56 THR B CA 1
ATOM 1133 C C . THR B 1 56 ? 0.705 11.984 9.875 1 96.19 56 THR B C 1
ATOM 1135 O O . THR B 1 56 ? 0.947 11.383 8.828 1 96.19 56 THR B O 1
ATOM 1138 N N . HIS B 1 57 ? -0.461 11.875 10.5 1 96.75 57 HIS B N 1
ATOM 1139 C CA . HIS B 1 57 ? -1.638 11.18 9.992 1 96.75 57 HIS B CA 1
ATOM 1140 C C . HIS B 1 57 ? -2.766 12.156 9.688 1 96.75 57 HIS B C 1
ATOM 1142 O O . HIS B 1 57 ? -3.451 12.625 10.602 1 96.75 57 HIS B O 1
ATOM 1148 N N . PRO B 1 58 ? -2.945 12.367 8.453 1 97.44 58 PRO B N 1
ATOM 1149 C CA . PRO B 1 58 ? -3.809 13.5 8.109 1 97.44 58 PRO B CA 1
ATOM 1150 C C . PRO B 1 58 ? -5.293 13.164 8.227 1 97.44 58 PRO B C 1
ATOM 1152 O O . PRO B 1 58 ? -6.137 14.07 8.18 1 97.44 58 PRO B O 1
ATOM 1155 N N . ILE B 1 59 ? -5.703 11.891 8.258 1 96.69 59 ILE B N 1
ATOM 1156 C CA . ILE B 1 59 ? -7.094 11.461 8.375 1 96.69 59 ILE B CA 1
ATOM 1157 C C . ILE B 1 59 ? -7.324 10.812 9.734 1 96.69 59 ILE B C 1
ATOM 1159 O O . ILE B 1 59 ? -6.613 9.883 10.117 1 96.69 59 ILE B O 1
ATOM 1163 N N . LYS B 1 60 ? -8.156 11.297 10.461 1 94.88 60 LYS B N 1
ATOM 1164 C CA . LYS B 1 60 ? -8.547 10.781 11.773 1 94.88 60 LYS B CA 1
ATOM 1165 C C . LYS B 1 60 ? -10.055 10.555 11.844 1 94.88 60 LYS B C 1
ATOM 1167 O O . LYS B 1 60 ? -10.836 11.445 11.508 1 94.88 60 LYS B O 1
ATOM 1172 N N . ASN B 1 61 ? -10.359 9.367 12.242 1 93.75 61 ASN B N 1
ATOM 1173 C CA . ASN B 1 61 ? -11.766 9.008 12.352 1 93.75 61 ASN B CA 1
ATOM 1174 C C . ASN B 1 61 ? -12.523 9.297 11.062 1 93.75 61 ASN B C 1
ATOM 1176 O O . ASN B 1 61 ? -13.633 9.844 11.086 1 93.75 61 ASN B O 1
ATOM 1180 N N . GLY B 1 62 ? -11.82 9.141 9.93 1 93 62 GLY B N 1
ATOM 1181 C CA . GLY B 1 62 ? -12.438 9.273 8.617 1 93 62 GLY B CA 1
ATOM 1182 C C . GLY B 1 62 ? -12.508 10.703 8.133 1 93 62 GLY B C 1
ATOM 1183 O O . GLY B 1 62 ? -13.039 10.977 7.051 1 93 62 GLY B O 1
ATOM 1184 N N . ILE B 1 63 ? -11.984 11.617 8.938 1 95.06 63 ILE B N 1
ATOM 1185 C CA . ILE B 1 63 ? -12.055 13.031 8.578 1 95.06 63 ILE B CA 1
ATOM 1186 C C . ILE B 1 63 ? -10.656 13.57 8.328 1 95.06 63 ILE B C 1
ATOM 1188 O O . ILE B 1 63 ? -9.727 13.297 9.094 1 95.06 63 ILE B O 1
ATOM 1192 N N . ILE B 1 64 ? -10.5 14.367 7.18 1 95.88 64 ILE B N 1
ATOM 1193 C CA . ILE B 1 64 ? -9.227 15.016 6.891 1 95.88 64 ILE B CA 1
ATOM 1194 C C . ILE B 1 64 ? -8.969 16.125 7.902 1 95.88 64 ILE B C 1
ATOM 1196 O O . ILE B 1 64 ? -9.703 17.109 7.953 1 95.88 64 ILE B O 1
ATOM 1200 N N . SER B 1 65 ? -7.953 15.977 8.719 1 96.81 65 SER B N 1
ATOM 1201 C CA . SER B 1 65 ? -7.68 16.953 9.766 1 96.81 65 SER B CA 1
ATOM 1202 C C . SER B 1 65 ? -6.441 17.781 9.438 1 96.81 65 SER B C 1
ATOM 1204 O O . SER B 1 65 ? -6.203 18.812 10.062 1 96.81 65 SER B O 1
ATOM 1206 N N . ASP B 1 66 ? -5.535 17.375 8.539 1 97.19 66 ASP B N 1
ATOM 1207 C CA . ASP B 1 66 ? -4.34 18.094 8.102 1 97.19 66 ASP B CA 1
ATOM 1208 C C . ASP B 1 66 ? -4.297 18.219 6.586 1 97.19 66 ASP B C 1
ATOM 1210 O O . ASP B 1 66 ? -3.771 17.344 5.891 1 97.19 66 ASP B O 1
ATOM 1214 N N . TRP B 1 67 ? -4.758 19.281 6.09 1 96.94 67 TRP B N 1
ATOM 1215 C CA . TRP B 1 67 ? -4.918 19.531 4.66 1 96.94 67 TRP B CA 1
ATOM 1216 C C . TRP B 1 67 ? -3.564 19.625 3.965 1 96.94 67 TRP B C 1
ATOM 1218 O O . TRP B 1 67 ? -3.42 19.203 2.812 1 96.94 67 TRP B O 1
ATOM 1228 N N . ASN B 1 68 ? -2.561 20.156 4.688 1 96.56 68 ASN B N 1
ATOM 1229 C CA . ASN B 1 68 ? -1.228 20.234 4.098 1 96.56 68 ASN B CA 1
ATOM 1230 C C . ASN B 1 68 ? -0.667 18.844 3.809 1 96.56 68 ASN B C 1
ATOM 1232 O O . ASN B 1 68 ? -0.163 18.578 2.713 1 96.56 68 ASN B O 1
ATOM 1236 N N . SER B 1 69 ? -0.765 18 4.789 1 97.56 69 SER B N 1
ATOM 1237 C CA . SER B 1 69 ? -0.301 16.641 4.602 1 97.56 69 SER B CA 1
ATOM 1238 C C . SER B 1 69 ? -1.109 15.914 3.525 1 97.56 69 SER B C 1
ATOM 1240 O O . SER B 1 69 ? -0.566 15.117 2.766 1 97.56 69 SER B O 1
ATOM 1242 N N . MET B 1 70 ? -2.41 16.203 3.48 1 97.12 70 MET B N 1
ATOM 1243 C CA . MET B 1 70 ? -3.232 15.586 2.447 1 97.12 70 MET B CA 1
ATOM 1244 C C . MET B 1 70 ? -2.799 16.047 1.059 1 97.12 70 MET B C 1
ATOM 1246 O O . MET B 1 70 ? -2.814 15.258 0.109 1 97.12 70 MET B O 1
ATOM 1250 N N . GLU B 1 71 ? -2.471 17.312 0.936 1 96.38 71 GLU B N 1
ATOM 1251 C CA . GLU B 1 71 ? -1.972 17.797 -0.344 1 96.38 71 GLU B CA 1
ATOM 1252 C C . GLU B 1 71 ? -0.724 17.047 -0.783 1 96.38 71 GLU B C 1
ATOM 1254 O O . GLU B 1 71 ? -0.583 16.703 -1.957 1 96.38 71 GLU B O 1
ATOM 1259 N N . ILE B 1 72 ? 0.188 16.766 0.106 1 97.12 72 ILE B N 1
ATOM 1260 C CA . ILE B 1 72 ? 1.396 15.992 -0.179 1 97.12 72 ILE B CA 1
ATOM 1261 C C . ILE B 1 72 ? 1.016 14.594 -0.652 1 97.12 72 ILE B C 1
ATOM 1263 O O . ILE B 1 72 ? 1.568 14.094 -1.635 1 97.12 72 ILE B O 1
ATOM 1267 N N . ILE B 1 73 ? 0.036 13.961 -0.012 1 97.31 73 ILE B N 1
ATOM 1268 C CA . ILE B 1 73 ? -0.426 12.625 -0.373 1 97.31 73 ILE B CA 1
ATOM 1269 C C . ILE B 1 73 ? -1.04 12.648 -1.771 1 97.31 73 ILE B C 1
ATOM 1271 O O . ILE B 1 73 ? -0.728 11.797 -2.607 1 97.31 73 ILE B O 1
ATOM 1275 N N . TRP B 1 74 ? -1.899 13.672 -2.023 1 96.56 74 TRP B N 1
ATOM 1276 C CA . TRP B 1 74 ? -2.535 13.75 -3.336 1 96.56 74 TRP B CA 1
ATOM 1277 C C . TRP B 1 74 ? -1.5 14 -4.426 1 96.56 74 TRP B C 1
ATOM 1279 O O . TRP B 1 74 ? -1.574 13.406 -5.508 1 96.56 74 TRP B O 1
ATOM 1289 N N . ASP B 1 75 ? -0.538 14.836 -4.184 1 95.69 75 ASP B N 1
ATOM 1290 C CA . ASP B 1 75 ? 0.542 15.055 -5.141 1 95.69 75 ASP B CA 1
ATOM 1291 C C . ASP B 1 75 ? 1.285 13.75 -5.434 1 95.69 75 ASP B C 1
ATOM 1293 O O . ASP B 1 75 ? 1.611 13.461 -6.586 1 95.69 75 ASP B O 1
ATOM 1297 N N . HIS B 1 76 ? 1.609 13.016 -4.418 1 96.62 76 HIS B N 1
ATOM 1298 C CA . HIS B 1 76 ? 2.268 11.719 -4.57 1 96.62 76 HIS B CA 1
ATOM 1299 C C . HIS B 1 76 ? 1.447 10.789 -5.449 1 96.62 76 HIS B C 1
ATOM 1301 O O . HIS B 1 76 ? 1.99 10.133 -6.344 1 96.62 76 HIS B O 1
ATOM 1307 N N . VAL B 1 77 ? 0.104 10.703 -5.215 1 96.25 77 VAL B N 1
ATOM 1308 C CA . VAL B 1 77 ? -0.794 9.852 -5.984 1 96.25 77 VAL B CA 1
ATOM 1309 C C . VAL B 1 77 ? -0.726 10.227 -7.461 1 96.25 77 VAL B C 1
ATOM 1311 O O . VAL B 1 77 ? -0.504 9.367 -8.32 1 96.25 77 VAL B O 1
ATOM 1314 N N . PHE B 1 78 ? -0.834 11.469 -7.715 1 94.25 78 PHE B N 1
ATOM 1315 C CA . PHE B 1 78 ? -0.864 11.906 -9.102 1 94.25 78 PHE B CA 1
ATOM 1316 C C . PHE B 1 78 ? 0.485 11.68 -9.773 1 94.25 78 PHE B C 1
ATOM 1318 O O . PHE B 1 78 ? 0.545 11.312 -10.953 1 94.25 78 PHE B O 1
ATOM 1325 N N . THR B 1 79 ? 1.547 11.906 -9.047 1 93.56 79 THR B N 1
ATOM 1326 C CA . THR B 1 79 ? 2.885 11.672 -9.578 1 93.56 79 THR B CA 1
ATOM 1327 C C . THR B 1 79 ? 3.09 10.188 -9.891 1 93.56 79 THR B C 1
ATOM 1329 O O . THR B 1 79 ? 3.496 9.844 -11 1 93.56 79 THR B O 1
ATOM 1332 N N . GLU B 1 80 ? 2.734 9.312 -8.992 1 93.94 80 GLU B N 1
ATOM 1333 C CA . GLU B 1 80 ? 2.971 7.883 -9.148 1 93.94 80 GLU B CA 1
ATOM 1334 C C . GLU B 1 80 ? 2.105 7.301 -10.258 1 93.94 80 GLU B C 1
ATOM 1336 O O . GLU B 1 80 ? 2.521 6.371 -10.953 1 93.94 80 GLU B O 1
ATOM 1341 N N . LEU B 1 81 ? 0.902 7.824 -10.438 1 91.88 81 LEU B N 1
ATOM 1342 C CA . LEU B 1 81 ? -0.006 7.328 -11.461 1 91.88 81 LEU B CA 1
ATOM 1343 C C . LEU B 1 81 ? 0.236 8.039 -12.789 1 91.88 81 LEU B C 1
ATOM 1345 O O . LEU B 1 81 ? -0.416 7.734 -13.789 1 91.88 81 LEU B O 1
ATOM 1349 N N . ASN B 1 82 ? 1.218 8.984 -12.758 1 90.56 82 ASN B N 1
ATOM 1350 C CA . ASN B 1 82 ? 1.487 9.805 -13.93 1 90.56 82 ASN B CA 1
ATOM 1351 C C . ASN B 1 82 ? 0.213 10.453 -14.469 1 90.56 82 ASN B C 1
ATOM 1353 O O . ASN B 1 82 ? -0.064 10.375 -15.6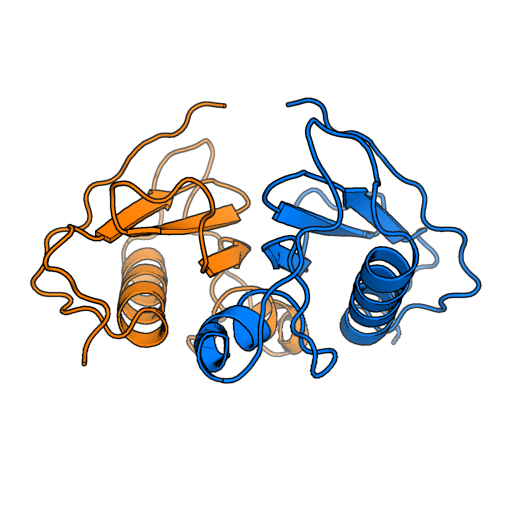64 1 90.56 82 ASN B O 1
ATOM 1357 N N . ALA B 1 83 ? -0.612 10.898 -13.562 1 88.44 83 ALA B N 1
ATOM 1358 C CA . ALA B 1 83 ? -1.876 11.547 -13.906 1 88.44 83 ALA B CA 1
ATOM 1359 C C . ALA B 1 83 ? -1.79 13.062 -13.719 1 88.44 83 ALA B C 1
ATOM 1361 O O . ALA B 1 83 ? -0.942 13.555 -12.969 1 88.44 83 ALA B O 1
ATOM 1362 N N . ASP B 1 84 ? -2.586 13.742 -14.469 1 82 84 ASP B N 1
ATOM 1363 C CA . ASP B 1 84 ? -2.641 15.188 -14.336 1 82 84 ASP B CA 1
ATOM 1364 C C . ASP B 1 84 ? -3.404 15.594 -13.078 1 82 84 ASP B C 1
ATOM 1366 O O . ASP B 1 84 ? -4.523 15.133 -12.852 1 82 84 ASP B O 1
ATOM 1370 N N . SER B 1 85 ? -2.783 16.25 -12.266 1 71.44 85 SER B N 1
ATOM 1371 C CA . SER B 1 85 ? -3.375 16.703 -11.016 1 71.44 85 SER B CA 1
ATOM 1372 C C . SER B 1 85 ? -4.578 17.609 -11.266 1 71.44 85 SER B C 1
ATOM 1374 O O . SER B 1 85 ? -5.434 17.766 -10.391 1 71.44 85 SER B O 1
ATOM 1376 N N . LYS B 1 86 ? -4.559 18.266 -12.398 1 64.88 86 LYS B N 1
ATOM 1377 C CA . LYS B 1 86 ? -5.695 19.125 -12.711 1 64.88 86 LYS B CA 1
ATOM 1378 C C . LYS B 1 86 ? -6.996 18.328 -12.75 1 64.88 86 LYS B C 1
ATOM 1380 O O . LYS B 1 86 ? -8.086 18.922 -12.75 1 64.88 86 LYS B O 1
ATOM 1385 N N . THR B 1 87 ? -6.766 17.031 -12.688 1 57.09 87 THR B N 1
ATOM 1386 C CA . THR B 1 87 ? -7.957 16.188 -12.625 1 57.09 87 THR B CA 1
ATOM 1387 C C . THR B 1 87 ? -8.484 16.109 -11.195 1 57.09 87 THR B C 1
ATOM 1389 O O . THR B 1 87 ? -7.715 15.938 -10.25 1 57.09 87 THR B O 1
ATOM 1392 N N . ILE B 1 88 ? -9.594 16.734 -10.93 1 57.09 88 ILE B N 1
ATOM 1393 C CA . ILE B 1 88 ? -10.219 16.719 -9.609 1 57.09 88 ILE B CA 1
ATOM 1394 C C . ILE B 1 88 ? -10.305 15.281 -9.094 1 57.09 88 ILE B C 1
ATOM 1396 O O . ILE B 1 88 ? -10.875 14.414 -9.758 1 57.09 88 ILE B O 1
ATOM 1400 N N . PRO B 1 89 ? -9.555 14.961 -8.016 1 59.44 89 PRO B N 1
ATOM 1401 C CA . PRO B 1 89 ? -9.688 13.633 -7.418 1 59.44 89 PRO B CA 1
ATOM 1402 C C . PRO B 1 89 ? -11.133 13.297 -7.043 1 59.44 89 PRO B C 1
ATOM 1404 O O . PRO B 1 89 ? -11.859 14.164 -6.551 1 59.44 89 PRO B O 1
ATOM 1407 N N . SER B 1 90 ? -11.742 12.344 -7.73 1 62.12 90 SER B N 1
ATOM 1408 C CA . SER B 1 90 ? -13 11.812 -7.207 1 62.12 90 SER B CA 1
ATOM 1409 C C . SER B 1 90 ? -12.766 11.008 -5.934 1 62.12 90 SER B C 1
ATOM 1411 O O . SER B 1 90 ? -11.828 10.219 -5.852 1 62.12 90 SER B O 1
ATOM 1413 N N . PHE B 1 91 ? -13.109 11.484 -4.82 1 58.91 91 PHE B N 1
ATOM 1414 C CA . PHE B 1 91 ? -12.992 10.82 -3.529 1 58.91 91 PHE B CA 1
ATOM 1415 C C . PHE B 1 91 ? -14.125 9.828 -3.324 1 58.91 91 PHE B C 1
ATOM 1417 O O . PHE B 1 91 ? -15.297 10.148 -3.557 1 58.91 91 PHE B O 1
ATOM 1424 N N . SER B 1 92 ? -13.773 8.508 -3.568 1 53.28 92 SER B N 1
ATOM 1425 C CA . SER B 1 92 ? -14.781 7.547 -3.154 1 53.28 92 SER B CA 1
ATOM 1426 C C . SER B 1 92 ? -14.586 7.125 -1.701 1 53.28 92 SER B C 1
ATOM 1428 O O . SER B 1 92 ? -13.461 6.859 -1.272 1 53.28 92 SER B O 1
ATOM 1430 N N . ARG B 1 93 ? -15.312 7.617 -0.799 1 47.75 93 ARG B N 1
ATOM 1431 C CA . ARG B 1 93 ? -15.312 7.129 0.576 1 47.75 93 ARG B CA 1
ATOM 1432 C C . ARG B 1 93 ? -15.594 5.633 0.624 1 47.75 93 ARG B C 1
ATOM 1434 O O . ARG B 1 93 ? -16.641 5.176 0.176 1 47.75 93 ARG B O 1
ATOM 1441 N N . SER B 1 94 ? -14.688 4.746 0.332 1 40.12 94 SER B N 1
ATOM 1442 C CA . SER B 1 94 ? -15.133 3.381 0.58 1 40.12 94 SER B CA 1
ATOM 1443 C C . SER B 1 94 ? -15.242 3.096 2.074 1 40.12 94 SER B C 1
ATOM 1445 O O . SER B 1 94 ? -14.266 3.238 2.811 1 40.12 94 SER B O 1
ATOM 1447 N N . LEU B 1 95 ? -16.297 3.357 2.701 1 37.03 95 LEU B N 1
ATOM 1448 C CA . LEU B 1 95 ? -16.734 2.896 4.012 1 37.03 95 LEU B CA 1
ATOM 1449 C C . LEU B 1 95 ? -16.391 1.421 4.211 1 37.03 95 LEU B C 1
ATOM 1451 O O . LEU B 1 95 ? -16.625 0.864 5.285 1 37.03 95 LEU B O 1
ATOM 1455 N N . HIS B 1 96 ? -15.75 0.671 3.502 1 30.42 96 HIS B N 1
ATOM 1456 C CA . HIS B 1 96 ? -15.789 -0.714 3.955 1 30.42 96 HIS B CA 1
ATOM 1457 C C . HIS B 1 96 ? -14.711 -0.98 5 1 30.42 96 HIS B C 1
ATOM 1459 O O . HIS B 1 96 ? -13.641 -0.367 4.965 1 30.42 96 HIS B O 1
#

Solvent-accessible surface area (backbone atoms only — not comparable to full-atom values): 10676 Å² total; per-residue (Å²): 131,70,83,64,77,72,53,56,49,35,34,29,74,40,44,52,37,33,38,29,38,46,59,93,57,91,59,43,52,41,38,29,20,35,37,30,17,77,82,68,35,53,20,43,66,15,52,76,39,29,91,80,24,58,74,43,63,27,34,52,96,71,36,84,76,32,66,69,55,44,50,54,52,51,51,49,51,24,59,76,68,72,44,68,68,88,50,72,71,42,69,46,79,70,84,112,130,68,85,64,78,72,52,56,49,36,36,30,76,40,43,53,37,34,38,30,37,44,59,93,57,91,59,42,52,40,37,31,22,36,37,31,17,77,82,69,36,53,20,43,66,16,54,75,39,30,92,80,24,56,74,42,63,27,33,51,95,71,35,82,75,33,66,69,55,42,50,54,51,53,51,50,51,25,59,75,67,73,46,68,68,88,50,73,72,42,70,46,79,70,84,112

InterPro domains:
  IPR004000 Actin family [PF00022] (4-87)
  IPR004000 Actin family [PTHR11937] (8-86)
  IPR043129 ATPase, nucleotide binding domain [SSF53067] (4-89)

Radius of gyration: 16.27 Å; Cα contacts (8 Å, |Δi|>4): 369; chains: 2; bounding box: 34×41×44 Å

Sequence (192 aa):
MSTDNGSPVVIDNGTSTIKAGFAGNDFPPLVFPSNVGESGLVGSKAFKKRFQVGLTHPIKNGIISDWNSMEIIWDHVFTELNADSKTIPSFSRSLHMSTDNGSPVVIDNGTSTIKAGFAGNDFPPLVFPSNVGESGLVGSKAFKKRFQVGLTHPIKNGIISDWNSMEIIWDHVFTELNADSKTIPSFSRSLH

Organism: Caenorhabditis remanei (NCBI:txid31234)

Nearest PDB structures (foldseek):
  8br0-assembly1_A  TM=9.475E-01  e=1.071E-07  Oryctolagus cuniculus
  5ce3-assembly1_A  TM=9.442E-01  e=1.486E-07  Spodoptera frugiperda
  6i4g-assembly1_A  TM=9.448E-01  e=6.288E-07  Plasmodium falciparum 3D7
  6i4m-assembly1_A  TM=9.117E-01  e=1.917E-06  Plasmodium berghei ANKA
  3tpq-assembly1_C  TM=8.729E-01  e=1.211E-06  Oryctolagus cuniculus